Protein 8A27 (pdb70)

B-factor: mean 18.38, std 12.67, range [6.33, 122.47]

CATH classification: 3.30.200.20 (+1 more: 1.10.510.10)

GO terms:
  GO:0031901 early endosome membrane (C, IDA)
  GO:0034165 positive regulation of toll-like receptor 9 signaling pathway (P, IDA)
  GO:0097708 intracellular vesicle (C, IDA)
  GO:0032587 ruffle membrane (C, IDA)
  GO:0005886 plasma membrane (C, IDA)
  GO:0043410 positive regulation of MAPK cascade (P, IDA)
  GO:0007173 epidermal growth factor receptor signaling pathway (P, IDA)
  GO:0048471 perinuclear region of cytoplasm (C, IMP)
  GO:0005515 protein binding (F, IPI)
  GO:0005768 endosome (C, IDA)
  GO:1903078 positive regulation of protein localization to plasma membrane (P, IDA)
  GO:0090037 positive regulation of protein kinase C signaling (P, IDA)
  GO:0005006 epidermal growth factor receptor activity (F, IMP)
  GO:0019900 kinase binding (F, IPI)
  GO:0004713 protein tyrosine kinase activity (F, IDA)
  GO:0005006 epidermal growth factor receptor activity (F, IDA)
  GO:0004888 transmembrane signaling receptor activity (F, IDA)
  GO:0038134 ERBB2-EGFR signaling pathway (P, IDA)
  GO:0030296 protein tyrosine kinase activator activity (F, IDA)
  GO:0043235 signaling receptor complex (C, IDA)

Sequence (269 aa):
QALLRILLKETEFKKKIKVLGSGAFGTVYKGLLWIPEGEKVKIPVAIKKELREATSPKANKEILDEAYVMASVDNPHVCCRLLGICLTSTVQLITQLMPFGCLLDYVREHKKDNIGSQQYLLNNWCVQIAKGMNYLEDRRRLVHRRDLAARRNVLVKTPQHVKIITDFGLAVPIKWMALESILHRIYTHQSDVWSYGVTVWELMTFGSKPYDGIPASEISSSILEKGERLPQPPICTIDVYMIMVKCWMIIDADSSRPKKFRREELIIEEFSKMMARRDDPQRRYLVIQGDE

InterPro domains:
  IPR000494 Receptor L-domain [PF01030] (57-167)
  IPR000494 Receptor L-domain [PF01030] (361-480)
  IPR000719 Protein kinase domain [PS50011] (712-979)
  IPR001245 Serine-threonine/tyrosine-protein kinase, catalytic domain [PF07714] (714-966)
  IPR001245 Serine-threonine/tyrosine-protein kinase, catalytic domain [PR00109] (790-803)
  IPR001245 Serine-threonine/tyrosine-protein kinase, catalytic domain [PR00109] (827-845)
  IPR001245 Serine-threonine/tyrosine-protein kinase, catalytic domain [PR00109] (876-886)
  IPR001245 Serine-threonine/tyrosine-protein kinase, catalytic domain [PR00109] (895-917)
  IPR001245 Serine-threonine/tyrosine-protein kinase, catalytic domain [PR00109] (939-961)
  IPR006211 Furin-like cysteine-rich domain [PF00757] (185-338)
  IPR006212 Furin-like repeat [SM00261] (228-270)
  IPR006212 Furin-like repeat [SM00261] (496-547)
  IPR006212 Furin-like repeat [SM00261] (552-601)
  IPR006212 Furin-like repeat [cd00064] (231-274)
  IPR006212 Furin-like repeat [cd00064] (506-559)
  IPR006212 Furin-like repeat [cd00064] (558-598)
  IPR008266 Tyrosine-protein kinase, active site [PS00109] (833-845)
  IPR009030 Growth factor receptor cysteine-rich domain superfamily [SSF57184] (186-339)
  IPR009030 Growth factor receptor cysteine-rich domain superfamily [SSF57184] (505-636)
  IPR011009 Protein kinase-like domain superfamily [SSF56112] (708-1003)

Foldseek 3Di:
DDLAAADDPVFKDFDAWDDADPFWTKGWIWGAPVVGDDIFTKIKTFTPAFDDPVVVVVVVVLLVVQSVDDDQAAWGWHYWYNDRRIMTITHDLPQAFQLVVLLVCVQPDDLLLLLLVLLSNLRQLVVCVVVQQFQLDDASNQWGHNDSNGIHGHNSSPPPPLLLFALCCVPPVDTGSLRVLLSSLVRSVCNLQSNDDFPPPPDSVCVSVCVVVVDDGDDRPFFDVLSVVLSSLSRDNPSVRRDHSVRSSVSSVVCSVVRCVGTPDPPRD

Radius of gyration: 19.18 Å; Cα contacts (8 Å, |Δi|>4): 516; chains: 1; bounding box: 57×35×59 Å

Structure (mmCIF, N/CA/C/O backbone):
data_8A27
#
_entry.id   8A27
#
_cell.length_a   119.280
_cell.length_b   34.915
_cell.length_c   84.334
_cell.angle_alpha   90.000
_cell.angle_beta   128.920
_cell.angle_gamma   90.000
#
_symmetry.space_group_name_H-M   'C 1 2 1'
#
loop_
_entity.id
_entity.type
_entity.pdbx_description
1 polymer 'Epidermal growth factor receptor'
2 non-polymer 1,2-ETHANEDIOL
3 non-polymer (2R)-2-(6,7-dihydro-5H-pyrrolo[1,2-c]imidazol-1-yl)-2-[5-[2-[4-[[4-(hydroxymethyl)piperidin-1-yl]methyl]phenyl]ethynyl]-3-oxidanylidene-7-(trifluoromethyl)-1H-isoindol-2-yl]-N-(1,3-thiazol-2-yl)ethanamide
4 non-polymer 'NITRATE ION'
5 water water
#
loop_
_atom_site.group_PDB
_atom_site.id
_atom_site.type_symbol
_atom_site.label_atom_id
_atom_site.label_alt_id
_atom_site.label_comp_id
_atom_site.label_asym_id
_atom_site.label_entity_id
_atom_site.label_seq_id
_atom_site.pdbx_PDB_ins_code
_atom_site.Cartn_x
_atom_site.Cartn_y
_atom_site.Cartn_z
_atom_site.occupancy
_atom_site.B_iso_or_equiv
_atom_site.auth_seq_id
_atom_site.auth_comp_id
_atom_site.auth_asym_id
_atom_site.auth_atom_id
_atom_site.pdbx_PDB_model_num
ATOM 1 N N . GLN A 1 5 ? 21.064 -2.769 10.034 1.00 53.04 701 GLN A N 1
ATOM 2 C CA . GLN A 1 5 ? 21.314 -1.290 9.734 1.00 56.05 701 GLN A CA 1
ATOM 3 C C . GLN A 1 5 ? 21.390 -1.028 8.219 1.00 44.51 701 GLN A C 1
ATOM 4 O O . GLN A 1 5 ? 20.863 -0.004 7.694 1.00 40.17 701 GLN A O 1
ATOM 10 N N . ALA A 1 6 ? 22.145 -1.878 7.543 1.00 32.98 702 ALA A N 1
ATOM 11 C CA . ALA A 1 6 ? 22.716 -1.587 6.211 1.00 24.54 702 ALA A CA 1
ATOM 12 C C . ALA A 1 6 ? 21.639 -1.715 5.121 1.00 23.26 702 ALA A C 1
ATOM 13 O O . ALA A 1 6 ? 20.746 -2.568 5.246 1.00 25.13 702 ALA A O 1
ATOM 15 N N . LEU A 1 7 ? 21.725 -0.894 4.071 1.00 22.77 703 LEU A N 1
ATOM 16 C CA . LEU A 1 7 ? 20.796 -0.962 2.918 1.00 21.98 703 LEU A CA 1
ATOM 17 C C . LEU A 1 7 ? 20.942 -2.329 2.200 1.00 19.48 703 LEU A C 1
ATOM 18 O O . LEU A 1 7 ? 19.925 -2.912 1.780 1.00 21.64 703 LEU A O 1
ATOM 23 N N . LEU A 1 8 ? 22.154 -2.754 1.956 1.00 14.01 704 LEU A N 1
ATOM 24 C CA . LEU A 1 8 ? 22.442 -4.079 1.393 1.00 13.33 704 LEU A CA 1
ATOM 25 C C . LEU A 1 8 ? 22.993 -4.952 2.523 1.00 11.27 704 LEU A C 1
ATOM 26 O O . LEU A 1 8 ? 24.035 -4.623 3.079 1.00 15.39 704 LEU A O 1
ATOM 31 N N . ARG A 1 9 ? 22.300 -6.033 2.828 1.00 11.59 705 ARG A N 1
ATOM 32 C CA . ARG A 1 9 ? 22.789 -6.912 3.892 1.00 12.42 705 ARG A CA 1
ATOM 33 C C . ARG A 1 9 ? 23.798 -7.879 3.268 1.00 11.00 705 ARG A C 1
ATOM 34 O O . ARG A 1 9 ? 23.551 -8.448 2.198 1.00 11.18 705 ARG A O 1
ATOM 42 N N . ILE A 1 10 ? 24.905 -8.098 3.938 1.00 10.39 706 ILE A N 1
ATOM 43 C CA . ILE A 1 10 ? 25.915 -9.120 3.548 1.00 11.58 706 ILE A CA 1
ATOM 44 C C . ILE A 1 10 ? 25.574 -10.335 4.390 1.00 12.20 706 ILE A C 1
ATOM 45 O O . ILE A 1 10 ? 25.758 -10.305 5.612 1.00 14.88 706 ILE A O 1
ATOM 50 N N . LEU A 1 11 ? 25.063 -11.367 3.779 1.00 11.35 707 LEU A N 1
ATOM 51 C CA A LEU A 1 11 ? 24.404 -12.515 4.450 0.50 11.49 707 LEU A CA 1
ATOM 52 C CA B LEU A 1 11 ? 24.450 -12.512 4.486 0.50 10.98 707 LEU A CA 1
ATOM 53 C C . LEU A 1 11 ? 25.445 -13.616 4.761 1.00 11.15 707 LEU A C 1
ATOM 54 O O . LEU A 1 11 ? 26.356 -13.852 3.963 1.00 13.99 707 LEU A O 1
ATOM 63 N N . LYS A 1 12 ? 25.167 -14.339 5.821 1.00 11.05 708 LYS A N 1
ATOM 64 C CA . LYS A 1 12 ? 25.790 -15.624 6.151 1.00 11.66 708 LYS A CA 1
ATOM 65 C C . LYS A 1 12 ? 24.846 -16.733 5.685 1.00 10.16 708 LYS A C 1
ATOM 66 O O . LYS A 1 12 ? 23.609 -16.609 5.706 1.00 10.84 708 LYS A O 1
ATOM 72 N N . GLU A 1 13 ? 25.452 -17.862 5.305 1.00 10.47 709 GLU A N 1
ATOM 73 C CA . GLU A 1 13 ? 24.670 -19.045 4.899 1.00 10.76 709 GLU A CA 1
ATOM 74 C C . GLU A 1 13 ? 23.671 -19.458 5.981 1.00 10.24 709 GLU A C 1
ATOM 75 O O . GLU A 1 13 ? 22.586 -19.956 5.632 1.00 12.29 709 GLU A O 1
ATOM 81 N N . THR A 1 14 ? 24.021 -19.336 7.253 1.00 10.53 710 THR A N 1
ATOM 82 C CA . THR A 1 14 ? 23.108 -19.803 8.331 1.00 11.61 710 THR A CA 1
ATOM 83 C C . THR A 1 14 ? 21.822 -19.004 8.389 1.00 10.73 710 THR A C 1
ATOM 84 O O . THR A 1 14 ? 20.876 -19.475 8.991 1.00 13.04 710 THR A O 1
ATOM 88 N N . GLU A 1 15 ? 21.761 -17.833 7.754 1.00 9.74 711 GLU A N 1
ATOM 89 C CA . GLU A 1 15 ? 20.577 -16.971 7.889 1.00 10.66 711 GLU A CA 1
ATOM 90 C C . GLU A 1 15 ? 19.453 -17.333 6.942 1.00 9.98 711 GLU A C 1
ATOM 91 O O . GLU A 1 15 ? 18.336 -16.823 7.107 1.00 10.99 711 GLU A O 1
ATOM 97 N N . PHE A 1 16 ? 19.678 -18.174 5.935 1.00 10.19 712 PHE A N 1
ATOM 98 C CA . PHE A 1 16 ? 18.615 -18.422 4.956 1.00 10.35 712 PHE A CA 1
ATOM 99 C C . PHE A 1 16 ? 18.659 -19.864 4.496 1.00 11.81 712 PHE A C 1
ATOM 100 O O . PHE A 1 16 ? 19.646 -20.562 4.701 1.00 14.08 712 PHE A O 1
ATOM 108 N N . LYS A 1 17 ? 17.599 -20.267 3.840 1.00 10.95 713 LYS A N 1
ATOM 109 C CA A LYS A 1 17 ? 17.563 -21.614 3.254 0.50 12.11 713 LYS A CA 1
ATOM 110 C CA B LYS A 1 17 ? 17.440 -21.646 3.343 0.50 12.50 713 LYS A CA 1
ATOM 111 C C . LYS A 1 17 ? 16.665 -21.592 2.032 1.00 11.71 713 LYS A C 1
ATOM 112 O O . LYS A 1 17 ? 15.653 -20.891 1.948 1.00 12.41 713 LYS A O 1
ATOM 123 N N . LYS A 1 18 ? 17.039 -22.450 1.108 1.00 12.78 714 LYS A N 1
ATOM 124 C CA . LYS A 1 18 ? 16.242 -22.749 -0.074 1.00 12.87 714 LYS A CA 1
ATOM 125 C C . LYS A 1 18 ? 15.153 -23.751 0.251 1.00 13.91 714 LYS A C 1
ATOM 126 O O . LYS A 1 18 ? 15.454 -24.746 0.930 1.00 18.59 714 LYS A O 1
ATOM 132 N N . ILE A 1 19 ? 13.943 -23.453 -0.184 1.00 12.78 715 ILE A N 1
ATOM 133 C CA . ILE A 1 19 ? 12.763 -24.321 0.019 1.00 13.09 715 ILE A CA 1
ATOM 134 C C . ILE A 1 19 ? 12.414 -25.083 -1.260 1.00 15.49 715 ILE A C 1
ATOM 135 O O . ILE A 1 19 ? 12.151 -26.295 -1.201 1.00 20.92 715 ILE A O 1
ATOM 140 N N . LYS A 1 20 ? 12.340 -24.380 -2.370 1.00 13.46 716 LYS A N 1
ATOM 141 C CA . LYS A 1 20 ? 11.775 -24.904 -3.641 1.00 16.47 716 LYS A CA 1
ATOM 142 C C . LYS A 1 20 ? 12.446 -24.194 -4.812 1.00 15.02 716 LYS A C 1
ATOM 143 O O . LYS A 1 20 ? 12.429 -22.987 -4.816 1.00 18.28 716 LYS A O 1
ATOM 149 N N . VAL A 1 21 ? 12.907 -24.934 -5.795 1.00 12.51 717 VAL A N 1
ATOM 150 C CA . VAL A 1 21 ? 13.398 -24.298 -7.040 1.00 10.66 717 VAL A CA 1
ATOM 151 C C . VAL A 1 21 ? 12.218 -23.703 -7.782 1.00 11.01 717 VAL A C 1
ATOM 152 O O . VAL A 1 21 ? 11.160 -24.304 -7.820 1.00 12.49 717 VAL A O 1
ATOM 156 N N . LEU A 1 22 ? 12.449 -22.541 -8.391 1.00 11.23 718 LEU A N 1
ATOM 157 C CA . LEU A 1 22 ? 11.427 -21.837 -9.192 1.00 12.95 718 LEU A CA 1
ATOM 158 C C . LEU A 1 22 ? 11.769 -21.814 -10.677 1.00 12.02 718 LEU A C 1
ATOM 159 O O . LEU A 1 22 ? 10.859 -21.763 -11.472 1.00 16.22 718 LEU A O 1
ATOM 164 N N . GLY A 1 23 ? 13.037 -21.767 -11.028 1.00 11.87 719 GLY A N 1
ATOM 165 C CA . GLY A 1 23 ? 13.433 -21.686 -12.432 1.00 13.29 719 GLY A CA 1
ATOM 166 C C . GLY A 1 23 ? 14.909 -21.497 -12.597 1.00 13.88 719 GLY A C 1
ATOM 167 O O . GLY A 1 23 ? 15.593 -21.119 -11.665 1.00 14.13 719 GLY A O 1
ATOM 168 N N . SER A 1 24 ? 15.423 -21.693 -13.823 1.00 14.90 720 SER A N 1
ATOM 169 C CA . SER A 1 24 ? 16.836 -21.530 -14.165 1.00 17.34 720 SER A CA 1
ATOM 170 C C . SER A 1 24 ? 16.867 -20.756 -15.461 1.00 19.54 720 SER A C 1
ATOM 171 O O . SER A 1 24 ? 16.079 -20.996 -16.335 1.00 23.75 720 SER A O 1
ATOM 174 N N . GLY A 1 25 ? 17.822 -19.888 -15.572 1.00 19.58 721 GLY A N 1
ATOM 175 C CA . GLY A 1 25 ? 18.120 -19.207 -16.829 1.00 22.13 721 GLY A CA 1
ATOM 176 C C . GLY A 1 25 ? 19.573 -19.415 -17.167 1.00 24.28 721 GLY A C 1
ATOM 177 O O . GLY A 1 25 ? 20.280 -20.224 -16.502 1.00 24.01 721 GLY A O 1
ATOM 178 N N . ALA A 1 26 ? 20.044 -18.608 -18.098 1.00 29.15 722 ALA A N 1
ATOM 179 C CA . ALA A 1 26 ? 21.423 -18.687 -18.632 1.00 32.89 722 ALA A CA 1
ATOM 180 C C . ALA A 1 26 ? 22.438 -18.406 -17.531 1.00 31.05 722 ALA A C 1
ATOM 181 O O . ALA A 1 26 ? 23.524 -19.026 -17.597 1.00 36.25 722 ALA A O 1
ATOM 183 N N . PHE A 1 27 ? 22.098 -17.563 -16.541 1.00 27.45 723 PHE A N 1
ATOM 184 C CA . PHE A 1 27 ? 23.105 -17.045 -15.593 1.00 26.86 723 PHE A CA 1
ATOM 185 C C . PHE A 1 27 ? 22.921 -17.552 -14.162 1.00 21.41 723 PHE A C 1
ATOM 186 O O . PHE A 1 27 ? 23.788 -17.288 -13.329 1.00 19.48 723 PHE A O 1
ATOM 194 N N . GLY A 1 28 ? 21.797 -18.156 -13.862 1.00 17.11 724 GLY A N 1
ATOM 195 C CA . GLY A 1 28 ? 21.545 -18.594 -12.487 1.00 16.29 724 GLY A CA 1
ATOM 196 C C . GLY A 1 28 ? 20.293 -19.370 -12.299 1.00 14.46 724 GLY A C 1
ATOM 197 O O . GLY A 1 28 ? 19.554 -19.626 -13.264 1.00 16.79 724 GLY A O 1
ATOM 198 N N . THR A 1 29 ? 20.051 -19.794 -11.071 1.00 11.32 725 THR A N 1
ATOM 199 C CA . THR A 1 29 ? 18.862 -20.544 -10.666 1.00 11.04 725 THR A CA 1
ATOM 200 C C . THR A 1 29 ? 18.172 -19.833 -9.487 1.00 10.15 725 THR A C 1
ATOM 201 O O . THR A 1 29 ? 18.902 -19.381 -8.606 1.00 11.04 725 THR A O 1
ATOM 205 N N . VAL A 1 30 ? 16.876 -19.691 -9.562 1.00 10.04 726 VAL A N 1
ATOM 206 C CA . VAL A 1 30 ? 16.097 -19.008 -8.538 1.00 9.55 726 VAL A CA 1
ATOM 207 C C . VAL A 1 30 ? 15.330 -20.021 -7.728 1.00 9.68 726 VAL A C 1
ATOM 208 O O . VAL A 1 30 ? 14.710 -20.939 -8.297 1.00 10.39 726 VAL A O 1
ATOM 212 N N . TYR A 1 31 ? 15.330 -19.803 -6.419 1.00 9.82 727 TYR A N 1
ATOM 213 C CA . TYR A 1 31 ? 14.671 -20.646 -5.392 1.00 9.85 727 TYR A CA 1
ATOM 214 C C . TYR A 1 31 ? 13.758 -19.769 -4.550 1.00 9.42 727 TYR A C 1
ATOM 215 O O . TYR A 1 31 ? 14.138 -18.660 -4.199 1.00 10.63 727 TYR A O 1
ATOM 224 N N . LYS A 1 32 ? 12.635 -20.318 -4.167 1.00 9.45 728 LYS A N 1
ATOM 225 C CA . LYS A 1 32 ? 11.844 -19.817 -3.024 1.00 10.12 728 LYS A CA 1
ATOM 226 C C . LYS A 1 32 ? 12.582 -20.227 -1.761 1.00 9.81 728 LYS A C 1
ATOM 227 O O . LYS A 1 32 ? 13.066 -21.360 -1.693 1.00 11.95 728 LYS A O 1
ATOM 233 N N . GLY A 1 33 ? 12.683 -19.326 -0.798 1.00 9.52 729 GLY A N 1
ATOM 234 C CA . GLY A 1 33 ? 13.343 -19.656 0.459 1.00 10.76 729 GLY A CA 1
ATOM 235 C C . GLY A 1 33 ? 12.827 -18.833 1.617 1.00 8.74 729 GLY A C 1
ATOM 236 O O . GLY A 1 33 ? 11.846 -18.101 1.486 1.00 8.93 729 GLY A O 1
ATOM 237 N N . LEU A 1 34 ? 13.537 -18.950 2.701 1.00 9.61 730 LEU A N 1
ATOM 238 C CA A LEU A 1 34 ? 13.230 -18.241 3.968 0.50 9.69 730 LEU A CA 1
ATOM 239 C CA B LEU A 1 34 ? 13.231 -18.251 3.972 0.50 10.21 730 LEU A CA 1
ATOM 240 C C . LEU A 1 34 ? 14.501 -17.605 4.494 1.00 9.37 730 LEU A C 1
ATOM 241 O O . LEU A 1 34 ? 15.571 -18.234 4.451 1.00 10.67 730 LEU A O 1
ATOM 250 N N . TRP A 1 35 ? 14.377 -16.379 4.993 1.00 9.18 731 TRP A N 1
ATOM 251 C CA . TRP A 1 35 ? 15.512 -15.657 5.577 1.00 8.89 731 TRP A CA 1
ATOM 252 C C . TRP A 1 35 ? 15.101 -15.180 6.962 1.00 8.57 731 TRP A C 1
ATOM 253 O O . TRP A 1 35 ? 14.058 -14.552 7.100 1.00 10.24 731 TRP A O 1
ATOM 264 N N . ILE A 1 36 ? 15.939 -15.480 7.930 1.00 9.14 732 ILE A N 1
ATOM 265 C CA . ILE A 1 36 ? 15.815 -14.827 9.256 1.00 11.18 732 ILE A CA 1
ATOM 266 C C . ILE A 1 36 ? 17.012 -13.923 9.365 1.00 11.79 732 ILE A C 1
ATOM 267 O O . ILE A 1 36 ? 18.139 -14.393 9.504 1.00 14.09 732 ILE A O 1
ATOM 272 N N . PRO A 1 37 ? 16.856 -12.593 9.234 1.00 13.56 733 PRO A N 1
ATOM 273 C CA . PRO A 1 37 ? 18.015 -11.699 9.268 1.00 15.14 733 PRO A CA 1
ATOM 274 C C . PRO A 1 37 ? 18.807 -11.856 10.559 1.00 16.66 733 PRO A C 1
ATOM 275 O O . PRO A 1 37 ? 18.224 -12.017 11.640 1.00 17.91 733 PRO A O 1
ATOM 279 N N . GLU A 1 38 ? 20.118 -11.803 10.425 1.00 15.88 734 GLU A N 1
ATOM 280 C CA . GLU A 1 38 ? 20.984 -11.940 11.600 1.00 18.80 734 GLU A CA 1
ATOM 281 C C . GLU A 1 38 ? 20.569 -10.877 12.619 1.00 19.12 734 GLU A C 1
ATOM 282 O O . GLU A 1 38 ? 20.354 -9.716 12.235 1.00 21.43 734 GLU A O 1
ATOM 288 N N . GLY A 1 39 ? 20.413 -11.261 13.875 1.00 22.65 735 GLY A N 1
ATOM 289 C CA . GLY A 1 39 ? 20.016 -10.281 14.913 1.00 24.47 735 GLY A CA 1
ATOM 290 C C . GLY A 1 39 ? 18.525 -10.088 15.035 1.00 19.68 735 GLY A C 1
ATOM 291 O O . GLY A 1 39 ? 18.094 -9.278 15.847 1.00 22.34 735 GLY A O 1
ATOM 292 N N . GLU A 1 40 ? 17.735 -10.792 14.226 1.00 18.94 736 GLU A N 1
ATOM 293 C CA . GLU A 1 40 ? 16.279 -10.664 14.205 1.00 16.31 736 GLU A CA 1
ATOM 294 C C . GLU A 1 40 ? 15.668 -12.054 14.421 1.00 14.77 736 GLU A C 1
ATOM 295 O O . GLU A 1 40 ? 16.350 -13.057 14.277 1.00 16.74 736 GLU A O 1
ATOM 301 N N . LYS A 1 41 ? 14.387 -12.063 14.616 1.00 13.66 737 LYS A N 1
ATOM 302 C CA . LYS A 1 41 ? 13.595 -13.288 14.849 1.00 14.96 737 LYS A CA 1
ATOM 303 C C . LYS A 1 41 ? 12.645 -13.594 13.722 1.00 11.44 737 LYS A C 1
ATOM 304 O O . LYS A 1 41 ? 12.128 -14.696 13.693 1.00 12.83 737 LYS A O 1
ATOM 310 N N . VAL A 1 42 ? 12.343 -12.614 12.886 1.00 11.32 738 VAL A N 1
ATOM 311 C CA . VAL A 1 42 ? 11.242 -12.758 11.916 1.00 11.28 738 VAL A CA 1
ATOM 312 C C . VAL A 1 42 ? 11.685 -13.607 10.728 1.00 11.02 738 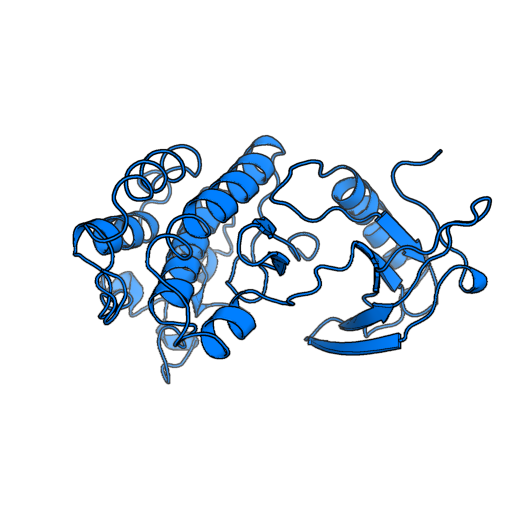VAL A C 1
ATOM 313 O O . VAL A 1 42 ? 12.857 -13.565 10.301 1.00 13.24 738 VAL A O 1
ATOM 317 N N . LYS A 1 43 ? 10.732 -14.366 10.197 1.00 10.23 739 LYS A N 1
ATOM 318 C CA . LYS A 1 43 ? 10.975 -15.209 9.027 1.00 11.69 739 LYS A CA 1
ATOM 319 C C . LYS A 1 43 ? 10.445 -14.451 7.795 1.00 11.25 739 LYS A C 1
ATOM 320 O O . LYS A 1 43 ? 9.239 -14.164 7.734 1.00 15.95 739 LYS A O 1
ATOM 326 N N . ILE A 1 44 ? 11.302 -14.151 6.855 1.00 10.12 740 ILE A N 1
ATOM 327 C CA . ILE A 1 44 ? 10.952 -13.395 5.649 1.00 9.63 740 ILE A CA 1
ATOM 328 C C . ILE A 1 44 ? 10.967 -14.350 4.468 1.00 8.72 740 ILE A C 1
ATOM 329 O O . ILE A 1 44 ? 12.035 -14.877 4.133 1.00 9.54 740 ILE A O 1
ATOM 334 N N . PRO A 1 45 ? 9.853 -14.492 3.728 1.00 9.31 741 PRO A N 1
ATOM 335 C CA . PRO A 1 45 ? 9.881 -15.240 2.459 1.00 8.74 741 PRO A CA 1
ATOM 336 C C . PRO A 1 45 ? 10.741 -14.478 1.452 1.00 8.70 741 PRO A C 1
ATOM 337 O O . PRO A 1 45 ? 10.519 -13.290 1.193 1.00 9.56 741 PRO A O 1
ATOM 341 N N . VAL A 1 46 ? 11.679 -15.194 0.843 1.00 8.27 742 VAL A N 1
ATOM 342 C CA . VAL A 1 46 ? 12.638 -14.609 -0.105 1.00 7.58 742 VAL A CA 1
ATOM 343 C C . VAL A 1 46 ? 12.692 -15.431 -1.371 1.00 7.67 742 VAL A C 1
ATOM 344 O O . VAL A 1 46 ? 12.341 -16.609 -1.411 1.00 8.88 742 VAL A O 1
ATOM 348 N N . ALA A 1 47 ? 13.165 -14.786 -2.425 1.00 7.78 743 ALA A N 1
ATOM 349 C CA . ALA A 1 47 ? 13.717 -15.456 -3.608 1.00 8.18 743 ALA A CA 1
ATOM 350 C C . ALA A 1 47 ? 15.226 -15.353 -3.536 1.00 7.91 743 ALA A C 1
ATOM 351 O O . ALA A 1 47 ? 15.790 -14.326 -3.164 1.00 8.48 743 ALA A O 1
ATOM 353 N N . ILE A 1 48 ? 15.879 -16.478 -3.832 1.00 7.97 744 ILE A N 1
ATOM 354 C CA . ILE A 1 48 ? 17.323 -16.607 -3.787 1.00 8.19 744 ILE A CA 1
ATOM 355 C C . ILE A 1 48 ? 17.797 -16.982 -5.182 1.00 8.50 744 ILE A C 1
ATOM 356 O O . ILE A 1 48 ? 17.387 -18.024 -5.676 1.00 10.71 744 ILE A O 1
ATOM 361 N N . LYS A 1 49 ? 18.607 -16.148 -5.799 1.00 8.71 745 LYS A N 1
ATOM 362 C CA A LYS A 1 49 ? 19.225 -16.495 -7.089 0.50 8.75 745 LYS A CA 1
ATOM 363 C CA B LYS A 1 49 ? 19.226 -16.499 -7.085 0.50 8.72 745 LYS A CA 1
ATOM 364 C C . LYS A 1 49 ? 20.681 -16.867 -6.847 1.00 9.10 745 LYS A C 1
ATOM 365 O O . LYS A 1 49 ? 21.450 -16.087 -6.312 1.00 10.24 745 LYS A O 1
ATOM 376 N N . GLU A 1 50 ? 21.032 -18.098 -7.237 1.00 9.00 746 GLU A N 1
ATOM 377 C CA . GLU A 1 50 ? 22.394 -18.578 -7.140 1.00 9.74 746 GLU A CA 1
ATOM 378 C C . GLU A 1 50 ? 22.990 -18.526 -8.541 1.00 10.56 746 GLU A C 1
ATOM 379 O O . GLU A 1 50 ? 22.420 -19.124 -9.475 1.00 11.19 746 GLU A O 1
ATOM 385 N N . LEU A 1 51 ? 24.095 -17.822 -8.689 1.00 10.18 747 LEU A N 1
ATOM 386 C CA . LEU A 1 51 ? 24.734 -17.716 -10.011 1.00 11.47 747 LEU A CA 1
ATOM 387 C C . LEU A 1 51 ? 25.259 -19.090 -10.444 1.00 13.97 747 LEU A C 1
ATOM 388 O O . LEU A 1 51 ? 25.688 -19.889 -9.592 1.00 16.15 747 LEU A O 1
ATOM 393 N N . ARG A 1 52 ? 25.293 -19.286 -11.736 1.00 15.67 748 ARG A N 1
ATOM 394 C CA . ARG A 1 52 ? 25.682 -20.592 -12.357 1.00 16.82 748 ARG A CA 1
ATOM 395 C C . ARG A 1 52 ? 27.188 -20.778 -12.237 1.00 18.32 748 ARG A C 1
ATOM 396 O O . ARG A 1 52 ? 27.645 -21.865 -11.910 1.00 26.04 748 ARG A O 1
ATOM 404 N N . GLU A 1 53 ? 27.945 -19.699 -12.374 1.00 19.46 749 GLU A N 1
ATOM 405 C CA . GLU A 1 53 ? 29.404 -19.796 -12.454 1.00 21.14 749 GLU A CA 1
ATOM 406 C C . GLU A 1 53 ? 29.998 -19.285 -11.146 1.00 19.20 749 GLU A C 1
ATOM 407 O O . GLU A 1 53 ? 29.563 -18.309 -10.634 1.00 19.32 749 GLU A O 1
ATOM 413 N N . ALA A 1 54 ? 31.011 -19.961 -10.655 1.00 17.89 750 ALA A N 1
ATOM 414 C CA . ALA A 1 54 ? 31.791 -19.493 -9.508 1.00 17.60 750 ALA A CA 1
ATOM 415 C C . ALA A 1 54 ? 32.570 -18.261 -9.932 1.00 17.27 750 ALA A C 1
ATOM 416 O O . ALA A 1 54 ? 33.032 -18.172 -11.090 1.00 21.52 750 ALA A O 1
ATOM 418 N N . THR A 1 55 ? 32.759 -17.339 -8.990 1.00 15.86 751 THR A N 1
ATOM 419 C CA . THR A 1 55 ? 33.426 -16.070 -9.255 1.00 16.05 751 THR A CA 1
ATOM 420 C C . THR A 1 55 ? 34.606 -15.873 -8.323 1.00 14.47 751 THR A C 1
ATOM 421 O O . THR A 1 55 ? 34.577 -16.180 -7.092 1.00 16.56 751 THR A O 1
ATOM 425 N N . SER A 1 56 ? 35.575 -15.190 -8.839 1.00 17.05 752 SER A N 1
ATOM 426 C CA . SER A 1 56 ? 36.798 -14.780 -8.096 1.00 16.26 752 SER A CA 1
ATOM 427 C C . SER A 1 56 ? 36.540 -13.567 -7.201 1.00 15.46 752 SER A C 1
ATOM 428 O O . SER A 1 56 ? 35.547 -12.860 -7.379 1.00 15.98 752 SER A O 1
ATOM 431 N N . PRO A 1 57 ? 37.477 -13.259 -6.268 1.00 17.50 753 PRO A N 1
ATOM 432 C CA . PRO A 1 57 ? 37.369 -12.029 -5.478 1.00 16.95 753 PRO A CA 1
ATOM 433 C C . PRO A 1 57 ? 37.266 -10.775 -6.368 1.00 15.85 753 PRO A C 1
ATOM 434 O O . PRO A 1 57 ? 36.481 -9.892 -6.122 1.00 16.33 753 PRO A O 1
ATOM 438 N N . LYS A 1 58 ? 37.996 -10.746 -7.461 1.00 16.79 754 LYS A N 1
ATOM 439 C CA . LYS A 1 58 ? 37.980 -9.618 -8.423 1.00 18.14 754 LYS A CA 1
ATOM 440 C C . LYS A 1 58 ? 36.593 -9.482 -9.051 1.00 17.33 754 LYS A C 1
ATOM 441 O O . LYS A 1 58 ? 36.014 -8.388 -9.121 1.00 17.35 754 LYS A O 1
ATOM 447 N N . ALA A 1 59 ? 36.040 -10.577 -9.564 1.00 15.42 755 ALA A N 1
ATOM 448 C CA . ALA A 1 59 ? 34.702 -10.557 -10.178 1.00 17.29 755 ALA A CA 1
ATOM 449 C C . ALA A 1 59 ? 33.660 -10.146 -9.154 1.00 13.27 755 ALA A C 1
ATOM 450 O O . ALA A 1 59 ? 32.703 -9.399 -9.489 1.00 15.04 755 ALA A O 1
ATOM 452 N N . ASN A 1 60 ? 33.844 -10.567 -7.911 1.00 13.08 756 ASN A N 1
ATOM 453 C CA . ASN A 1 60 ? 32.889 -10.235 -6.852 1.00 12.35 756 ASN A CA 1
ATOM 454 C C . ASN A 1 60 ? 32.888 -8.727 -6.602 1.00 10.97 756 ASN A C 1
ATOM 455 O O . ASN A 1 60 ? 31.856 -8.232 -6.150 1.00 11.13 756 ASN A O 1
ATOM 460 N N . LYS A 1 61 ? 33.981 -8.017 -6.821 1.00 11.69 757 LYS A N 1
ATOM 461 C CA . LYS A 1 61 ? 33.942 -6.558 -6.642 1.00 11.13 757 LYS A CA 1
ATOM 462 C C . LYS A 1 61 ? 33.015 -5.912 -7.669 1.00 11.48 757 LYS A C 1
ATOM 463 O O . LYS A 1 61 ? 32.285 -4.961 -7.328 1.00 12.04 757 LYS A O 1
ATOM 469 N N . GLU A 1 62 ? 33.049 -6.410 -8.901 1.00 12.22 758 GLU A N 1
ATOM 470 C CA . GLU A 1 62 ? 32.123 -5.871 -9.931 1.00 12.92 758 GLU A CA 1
ATOM 471 C C . GLU A 1 62 ? 30.674 -6.174 -9.545 1.00 11.64 758 GLU A C 1
ATOM 472 O O . GLU A 1 62 ? 29.791 -5.337 -9.691 1.00 13.39 758 GLU A O 1
ATOM 478 N N . ILE A 1 63 ? 30.454 -7.401 -9.078 1.00 11.10 759 ILE A N 1
ATOM 479 C CA . ILE A 1 63 ? 29.111 -7.757 -8.567 1.00 10.59 759 ILE A CA 1
ATOM 480 C C . ILE A 1 63 ? 28.698 -6.829 -7.407 1.00 10.50 759 ILE A C 1
ATOM 481 O O . ILE A 1 63 ? 27.599 -6.327 -7.462 1.00 11.75 759 ILE A O 1
ATOM 486 N N . LEU A 1 64 ? 29.564 -6.647 -6.421 1.00 10.52 760 LEU A N 1
ATOM 487 C CA . LEU A 1 64 ? 29.222 -5.781 -5.279 1.00 10.89 760 LEU A CA 1
ATOM 488 C C . LEU A 1 64 ? 28.862 -4.405 -5.739 1.00 11.85 760 LEU A C 1
ATOM 489 O O . LEU A 1 64 ? 27.879 -3.856 -5.241 1.00 12.37 760 LEU A O 1
ATOM 494 N N . ASP A 1 65 ? 29.628 -3.799 -6.614 1.00 11.30 761 ASP A N 1
ATOM 495 C CA . ASP A 1 65 ? 29.270 -2.413 -7.010 1.00 12.14 761 ASP A CA 1
ATOM 496 C C . ASP A 1 65 ? 27.879 -2.361 -7.585 1.00 12.00 761 ASP A C 1
ATOM 497 O O . ASP A 1 65 ? 27.100 -1.424 -7.253 1.00 14.00 761 ASP A O 1
ATOM 502 N N . GLU A 1 66 ? 27.513 -3.317 -8.434 1.00 11.15 762 GLU A N 1
ATOM 503 C CA . GLU A 1 66 ? 26.176 -3.328 -8.992 1.00 12.13 762 GLU A CA 1
ATOM 504 C C . GLU A 1 66 ? 25.147 -3.653 -7.917 1.00 11.20 762 GLU A C 1
ATOM 505 O O . GLU A 1 66 ? 24.026 -3.104 -7.952 1.00 11.44 762 GLU A O 1
ATOM 511 N N . ALA A 1 67 ? 25.476 -4.573 -7.023 1.00 10.43 763 ALA A N 1
ATOM 512 C CA . ALA A 1 67 ? 24.524 -4.973 -5.976 1.00 9.86 763 ALA A CA 1
ATOM 513 C C . ALA A 1 67 ? 24.144 -3.761 -5.123 1.00 9.75 763 ALA A C 1
ATOM 514 O O . ALA A 1 67 ? 22.975 -3.650 -4.718 1.00 9.98 763 ALA A O 1
ATOM 516 N N . TYR A 1 68 ? 25.086 -2.876 -4.806 1.00 9.88 764 TYR A N 1
ATOM 517 C CA . TYR A 1 68 ? 24.745 -1.659 -4.040 1.00 10.76 764 TYR A CA 1
ATOM 518 C C . TYR A 1 68 ? 23.742 -0.797 -4.802 1.00 11.24 764 TYR A C 1
ATOM 519 O O . TYR A 1 68 ? 22.838 -0.196 -4.172 1.00 12.83 764 TYR A O 1
ATOM 528 N N . VAL A 1 69 ? 23.916 -0.697 -6.110 1.00 11.27 765 VAL A N 1
ATOM 529 C CA . VAL A 1 69 ? 22.914 0.046 -6.905 1.00 12.09 765 VAL A CA 1
ATOM 530 C C . VAL A 1 69 ? 21.559 -0.665 -6.804 1.00 11.81 765 VAL A C 1
ATOM 531 O O . VAL A 1 69 ? 20.526 0.000 -6.652 1.00 11.79 765 VAL A O 1
ATOM 535 N N . MET A 1 70 ? 21.533 -1.981 -6.983 1.00 10.70 766 MET A N 1
ATOM 536 C CA . MET A 1 70 ? 20.269 -2.720 -6.927 1.00 9.88 766 MET A CA 1
ATOM 537 C C . MET A 1 70 ? 19.583 -2.638 -5.553 1.00 10.23 766 MET A C 1
ATOM 538 O O . MET A 1 70 ? 18.359 -2.745 -5.492 1.00 12.24 766 MET A O 1
ATOM 543 N N . ALA A 1 71 ? 20.350 -2.466 -4.485 1.00 10.31 767 ALA A N 1
ATOM 544 C CA . ALA A 1 71 ? 19.780 -2.289 -3.144 1.00 10.46 767 ALA A CA 1
ATOM 545 C C . ALA A 1 71 ? 19.211 -0.889 -2.956 1.00 11.47 767 ALA A C 1
ATOM 546 O O . ALA A 1 71 ? 18.459 -0.676 -2.013 1.00 12.55 767 ALA A O 1
ATOM 548 N N . SER A 1 72 ? 19.573 0.040 -3.807 1.00 10.92 768 SER A N 1
ATOM 549 C CA . SER A 1 72 ? 19.147 1.447 -3.687 1.00 11.94 768 SER A CA 1
ATOM 550 C C . SER A 1 72 ? 17.830 1.703 -4.378 1.00 12.43 768 SER A C 1
ATOM 551 O O . SER A 1 72 ? 17.319 2.828 -4.293 1.00 14.51 768 SER A O 1
ATOM 554 N N . VAL A 1 73 ? 17.320 0.759 -5.145 1.00 12.41 769 VAL A N 1
ATOM 555 C CA . VAL A 1 73 ? 16.057 0.899 -5.894 1.00 15.19 769 VAL A CA 1
ATOM 556 C C . VAL A 1 73 ? 14.925 0.893 -4.870 1.00 18.31 769 VAL A C 1
ATOM 557 O O . VAL A 1 73 ? 14.744 -0.083 -4.202 1.00 30.15 769 VAL A O 1
ATOM 561 N N . ASP A 1 74 ? 14.101 1.894 -4.864 1.00 13.26 770 ASP A N 1
ATOM 562 C CA . ASP A 1 74 ? 12.986 2.078 -3.926 1.00 13.51 770 ASP A CA 1
ATOM 563 C C . ASP A 1 74 ? 11.778 2.633 -4.659 1.00 13.08 770 ASP A C 1
ATOM 564 O O . ASP A 1 74 ? 11.624 3.830 -4.769 1.00 15.43 770 ASP A O 1
ATOM 569 N N . ASN A 1 75 ? 10.978 1.715 -5.168 1.00 11.88 771 ASN A N 1
ATOM 570 C CA . ASN A 1 75 ? 9.746 2.065 -5.904 1.00 10.94 771 ASN A CA 1
ATOM 571 C C . ASN A 1 75 ? 8.790 0.899 -5.815 1.00 10.23 771 ASN A C 1
ATOM 572 O O . ASN A 1 75 ? 9.260 -0.235 -5.846 1.00 10.59 771 ASN A O 1
ATOM 577 N N . PRO A 1 76 ? 7.485 1.143 -5.683 1.00 10.32 772 PRO A N 1
ATOM 578 C CA . PRO A 1 76 ? 6.544 0.030 -5.528 1.00 10.66 772 PRO A CA 1
ATOM 579 C C . PRO A 1 76 ? 6.511 -0.929 -6.713 1.00 9.93 772 PRO A C 1
ATOM 580 O O . PRO A 1 76 ? 6.012 -2.046 -6.545 1.00 11.50 772 PRO A O 1
ATOM 584 N N . HIS A 1 77 ? 7.027 -0.520 -7.854 1.00 9.24 773 HIS A N 1
ATOM 585 C CA . HIS A 1 77 ? 6.928 -1.342 -9.071 1.00 9.37 773 HIS A CA 1
ATOM 586 C C . HIS A 1 77 ? 8.280 -1.820 -9.554 1.00 9.13 773 HIS A C 1
ATOM 587 O O . HIS A 1 77 ? 8.421 -2.242 -10.734 1.00 9.03 773 HIS A O 1
ATOM 594 N N . VAL A 1 78 ? 9.272 -1.800 -8.677 1.00 8.78 774 VAL A N 1
ATOM 595 C CA . VAL A 1 78 ? 10.623 -2.288 -9.004 1.00 9.44 774 VAL A CA 1
ATOM 596 C C . VAL A 1 78 ? 11.091 -3.159 -7.848 1.00 9.51 774 VAL A C 1
ATOM 597 O O . VAL A 1 78 ? 11.070 -2.724 -6.705 1.00 10.88 774 VAL A O 1
ATOM 601 N N . CYS A 1 79 ? 11.603 -4.325 -8.137 1.00 9.31 775 CYS A N 1
ATOM 602 C CA A CYS A 1 79 ? 12.178 -5.194 -7.084 0.50 8.85 775 CYS A CA 1
ATOM 603 C CA B CYS A 1 79 ? 12.192 -5.201 -7.115 0.50 9.26 775 CYS A CA 1
ATOM 604 C C . CYS A 1 79 ? 13.508 -4.606 -6.596 1.00 9.51 775 CYS A C 1
ATOM 605 O O . CYS A 1 79 ? 14.339 -4.194 -7.398 1.00 10.82 775 CYS A O 1
ATOM 610 N N . ARG A 1 80 ? 13.726 -4.662 -5.283 1.00 10.33 776 ARG A N 1
ATOM 611 C CA . ARG A 1 80 ? 14.949 -4.229 -4.622 1.00 11.02 776 ARG A CA 1
ATOM 612 C C . ARG A 1 80 ? 15.771 -5.428 -4.196 1.00 9.27 776 ARG A C 1
ATOM 613 O O . ARG A 1 80 ? 15.247 -6.416 -3.667 1.00 10.82 776 ARG A O 1
ATOM 621 N N . LEU A 1 81 ? 17.067 -5.332 -4.363 1.00 8.77 777 LEU A N 1
ATOM 622 C CA . LEU A 1 81 ? 17.985 -6.363 -3.825 1.00 8.31 777 LEU A CA 1
ATOM 623 C C . LEU A 1 81 ? 18.082 -6.127 -2.310 1.00 8.99 777 LEU A C 1
ATOM 624 O O . LEU A 1 81 ? 18.485 -5.043 -1.886 1.00 10.96 777 LEU A O 1
ATOM 629 N N . LEU A 1 82 ? 17.827 -7.161 -1.521 1.00 8.87 778 LEU A N 1
ATOM 630 C CA . LEU A 1 82 ? 17.903 -7.045 -0.049 1.00 9.58 778 LEU A CA 1
ATOM 631 C C . LEU A 1 82 ? 19.272 -7.487 0.482 1.00 8.86 778 LEU A C 1
ATOM 632 O O . LEU A 1 82 ? 19.731 -6.929 1.493 1.00 10.42 778 LEU A O 1
ATOM 637 N N . GLY A 1 83 ? 19.884 -8.474 -0.151 1.00 8.96 779 GLY A N 1
ATOM 638 C CA . GLY A 1 83 ? 21.100 -9.053 0.382 1.00 9.65 779 GLY A CA 1
ATOM 639 C C . GLY A 1 83 ? 21.896 -9.805 -0.639 1.00 8.43 779 GLY A C 1
ATOM 640 O O . GLY A 1 83 ? 21.364 -10.188 -1.673 1.00 8.84 779 GLY A O 1
ATOM 641 N N . ILE A 1 84 ? 23.109 -10.074 -0.252 1.00 8.34 780 ILE A N 1
ATOM 642 C CA . ILE A 1 84 ? 24.039 -10.861 -1.063 1.00 8.26 780 ILE A CA 1
ATOM 643 C C . ILE A 1 84 ? 24.834 -11.767 -0.153 1.00 8.40 780 ILE A C 1
ATOM 644 O O . ILE A 1 84 ? 25.207 -11.351 0.943 1.00 9.78 780 ILE A O 1
ATOM 649 N N . CYS A 1 85 ? 25.091 -12.991 -0.610 1.00 9.06 781 CYS A N 1
ATOM 650 C CA . CYS A 1 85 ? 25.941 -13.937 0.108 1.00 9.62 781 CYS A CA 1
ATOM 651 C C . CYS A 1 85 ? 27.091 -14.294 -0.839 1.00 9.48 781 CYS A C 1
ATOM 652 O O . CYS A 1 85 ? 26.837 -14.839 -1.911 1.00 9.45 781 CYS A O 1
ATOM 655 N N . LEU A 1 86 ? 28.294 -14.026 -0.437 1.00 9.64 782 LEU A N 1
ATOM 656 C CA . LEU A 1 86 ? 29.497 -14.133 -1.285 1.00 10.86 782 LEU A CA 1
ATOM 657 C C . LEU A 1 86 ? 30.088 -15.515 -1.163 1.00 11.76 782 LEU A C 1
ATOM 658 O O . LEU A 1 86 ? 31.309 -15.664 -1.006 1.00 13.07 782 LEU A O 1
ATOM 663 N N . THR A 1 87 ? 29.239 -16.510 -1.369 1.00 11.12 783 THR A N 1
ATOM 664 C CA . THR A 1 87 ? 29.677 -17.890 -1.545 1.00 11.57 783 THR A CA 1
ATOM 665 C C . THR A 1 87 ? 30.384 -18.013 -2.889 1.00 11.28 783 THR A C 1
ATOM 666 O O . THR A 1 87 ? 30.292 -17.127 -3.759 1.00 12.14 783 THR A O 1
ATOM 670 N N . SER A 1 88 ? 31.040 -19.147 -3.113 1.00 11.97 784 SER A N 1
ATOM 671 C CA . SER A 1 88 ? 31.801 -19.355 -4.355 1.00 13.35 784 SER A CA 1
ATOM 672 C C . SER A 1 88 ? 30.936 -19.116 -5.591 1.00 12.87 784 SER A C 1
ATOM 673 O O . SER A 1 88 ? 31.426 -18.445 -6.506 1.00 14.30 784 SER A O 1
ATOM 676 N N . THR A 1 89 ? 29.760 -19.699 -5.621 1.00 12.36 785 THR A N 1
ATOM 677 C CA . THR A 1 89 ? 28.662 -19.272 -6.485 1.00 11.82 785 THR A CA 1
ATOM 678 C C . THR A 1 89 ? 27.829 -18.286 -5.674 1.00 10.84 785 THR A C 1
ATOM 679 O O . THR A 1 89 ? 27.230 -18.681 -4.674 1.00 11.70 785 THR A O 1
ATOM 683 N N . VAL A 1 90 ? 27.848 -17.023 -6.042 1.00 10.41 786 VAL A N 1
ATOM 684 C CA . VAL A 1 90 ? 27.165 -15.943 -5.275 1.00 9.39 786 VAL A CA 1
ATOM 685 C C . VAL A 1 90 ? 25.676 -16.141 -5.277 1.00 9.05 786 VAL A C 1
ATOM 686 O O . VAL A 1 90 ? 25.075 -16.647 -6.236 1.00 9.97 786 VAL A O 1
ATOM 690 N N . GLN A 1 91 ? 25.084 -15.772 -4.149 1.00 8.79 787 GLN A N 1
ATOM 691 C CA . GLN A 1 91 ? 23.630 -15.831 -3.979 1.00 8.64 787 GLN A CA 1
ATOM 692 C C . GLN A 1 91 ? 23.084 -14.424 -3.693 1.00 8.05 787 GLN A C 1
ATOM 693 O O . GLN A 1 91 ? 23.670 -13.628 -2.954 1.00 10.11 787 GLN A O 1
ATOM 699 N N . LEU A 1 92 ? 21.975 -14.128 -4.344 1.00 8.52 788 LEU A N 1
ATOM 700 C CA . LEU A 1 92 ? 21.319 -12.799 -4.348 1.00 8.30 788 LEU A CA 1
ATOM 701 C C . LEU A 1 92 ? 19.902 -12.950 -3.815 1.00 8.22 788 LEU A C 1
ATOM 702 O O . LEU A 1 92 ? 19.168 -13.826 -4.273 1.00 9.06 788 LEU A O 1
ATOM 707 N N . ILE A 1 93 ? 19.511 -12.143 -2.824 1.00 8.28 789 ILE A N 1
ATOM 708 C CA . ILE A 1 93 ? 18.265 -12.329 -2.091 1.00 8.50 789 ILE A CA 1
ATOM 709 C C . ILE A 1 93 ? 17.341 -11.123 -2.329 1.00 8.41 789 ILE A C 1
ATOM 710 O O . ILE A 1 93 ? 17.779 -9.969 -2.111 1.00 9.20 789 ILE A O 1
ATOM 715 N N . THR A 1 94 ? 16.101 -11.408 -2.636 1.00 7.94 790 THR A N 1
ATOM 716 C CA . THR A 1 94 ? 15.031 -10.399 -2.738 1.00 7.78 790 THR A CA 1
ATOM 717 C C . THR A 1 94 ? 13.831 -10.882 -1.947 1.00 8.60 790 THR A C 1
ATOM 718 O O . THR A 1 94 ? 13.711 -12.060 -1.611 1.00 8.48 790 THR A O 1
ATOM 722 N N . GLN A 1 95 ? 12.875 -9.982 -1.719 1.00 9.20 791 GLN A N 1
ATOM 723 C CA . GLN A 1 95 ? 11.568 -10.394 -1.204 1.00 9.30 791 GLN A CA 1
ATOM 724 C C . GLN A 1 95 ? 10.917 -11.347 -2.217 1.00 9.92 791 GLN A C 1
ATOM 725 O O . GLN A 1 95 ? 10.933 -11.092 -3.431 1.00 11.57 791 GLN A O 1
ATOM 731 N N . LEU A 1 96 ? 10.300 -12.407 -1.746 1.00 8.83 792 LEU A N 1
ATOM 732 C CA . LEU A 1 96 ? 9.588 -13.329 -2.634 1.00 8.71 792 LEU A CA 1
ATOM 733 C C . LEU A 1 96 ? 8.384 -12.637 -3.250 1.00 9.00 792 LEU A C 1
ATOM 734 O O . LEU A 1 96 ? 7.578 -12.018 -2.555 1.00 10.24 792 LEU A O 1
ATOM 739 N N . MET A 1 97 ? 8.231 -12.822 -4.557 1.00 9.48 793 MET A N 1
ATOM 740 C CA . MET A 1 97 ? 7.041 -12.389 -5.303 1.00 9.99 793 MET A CA 1
ATOM 741 C C . MET A 1 97 ? 6.215 -13.644 -5.486 1.00 10.84 793 MET A C 1
ATOM 742 O O . MET A 1 97 ? 6.533 -14.474 -6.347 1.00 12.56 793 MET A O 1
ATOM 747 N N . PRO A 1 98 ? 5.191 -13.875 -4.642 1.00 11.65 794 PRO A N 1
ATOM 748 C CA . PRO A 1 98 ? 4.690 -15.255 -4.509 1.00 14.10 794 PRO A CA 1
ATOM 749 C C . PRO A 1 98 ? 3.997 -15.815 -5.745 1.00 13.07 794 PRO A C 1
ATOM 750 O O . PRO A 1 98 ? 3.800 -17.025 -5.794 1.00 15.45 794 PRO A O 1
ATOM 754 N N . PHE A 1 99 ? 3.542 -14.970 -6.672 1.00 11.54 795 PHE A N 1
ATOM 755 C CA . PHE A 1 99 ? 2.800 -15.457 -7.844 1.00 10.89 795 PHE A CA 1
ATOM 756 C C . PHE A 1 99 ? 3.708 -15.643 -9.054 1.00 10.68 795 PHE A C 1
ATOM 757 O O . PHE A 1 99 ? 3.176 -15.987 -10.093 1.00 14.18 795 PHE A O 1
ATOM 765 N N . GLY A 1 100 ? 4.999 -15.454 -8.902 1.00 11.36 796 GLY A N 1
ATOM 766 C CA . GLY A 1 100 ? 5.958 -15.768 -9.955 1.00 10.87 796 GLY A CA 1
ATOM 767 C C . GLY A 1 100 ? 6.003 -14.740 -11.062 1.00 9.77 796 GLY A C 1
ATOM 768 O O . GLY A 1 100 ? 5.612 -13.618 -10.848 1.00 11.44 796 GLY A O 1
ATOM 769 N N . CYS A 1 101 ? 6.482 -15.112 -12.223 1.00 10.33 797 CYS A N 1
ATOM 770 C CA . CYS A 1 101 ? 6.630 -14.146 -13.308 1.00 10.25 797 CYS A CA 1
ATOM 771 C C . CYS A 1 101 ? 5.331 -13.918 -14.025 1.00 8.66 797 CYS A C 1
ATOM 772 O O . CYS A 1 101 ? 4.482 -14.803 -14.145 1.00 8.98 797 CYS A O 1
ATOM 775 N N . LEU A 1 102 ? 5.151 -12.709 -14.560 1.00 8.95 798 LEU A N 1
ATOM 776 C CA . LEU A 1 102 ? 3.910 -12.302 -15.189 1.00 8.06 798 LEU A CA 1
ATOM 777 C C . LEU A 1 102 ? 3.689 -13.097 -16.478 1.00 7.54 798 LEU A C 1
ATOM 778 O O . LEU A 1 102 ? 2.549 -13.379 -16.821 1.00 8.16 798 LEU A O 1
ATOM 783 N N . LEU A 1 103 ? 4.762 -13.448 -17.211 1.00 8.12 799 LEU A N 1
ATOM 784 C CA . LEU A 1 103 ? 4.604 -14.276 -18.406 1.00 7.72 799 LEU A CA 1
ATOM 785 C C . LEU A 1 103 ? 3.868 -15.543 -18.079 1.00 7.50 799 LEU A C 1
ATOM 786 O O . LEU A 1 103 ? 2.907 -15.954 -18.729 1.00 8.44 799 LEU A O 1
ATOM 791 N N . ASP A 1 104 ? 4.376 -16.269 -17.062 1.00 8.06 800 ASP A N 1
ATOM 792 C CA . ASP A 1 104 ? 3.724 -17.526 -16.682 1.00 8.37 800 ASP A CA 1
ATOM 793 C C . ASP A 1 104 ? 2.331 -17.280 -16.133 1.00 8.70 800 ASP A C 1
ATOM 794 O O . ASP A 1 104 ? 1.423 -18.055 -16.392 1.00 9.72 800 ASP A O 1
ATOM 799 N N . TYR A 1 105 ? 2.150 -16.182 -15.405 1.00 8.36 801 TYR A N 1
ATOM 800 C CA . TYR A 1 105 ? 0.853 -15.884 -14.815 1.00 9.09 801 TYR A CA 1
ATOM 801 C C . TYR A 1 105 ? -0.212 -15.711 -15.880 1.00 8.55 801 TYR A C 1
ATOM 802 O O . TYR A 1 105 ? -1.304 -16.282 -15.780 1.00 9.06 801 TYR A O 1
ATOM 811 N N . VAL A 1 106 ? 0.099 -14.950 -16.929 1.00 8.29 802 VAL A N 1
ATOM 812 C CA . VAL A 1 106 ? -0.932 -14.723 -17.956 1.00 8.81 802 VAL A CA 1
ATOM 813 C C . VAL A 1 106 ? -1.167 -15.998 -18.782 1.00 9.03 802 VAL A C 1
ATOM 814 O O . VAL A 1 106 ? -2.294 -16.220 -19.242 1.00 10.64 802 VAL A O 1
ATOM 818 N N . ARG A 1 107 ? -0.161 -16.824 -18.952 1.00 8.53 803 ARG A N 1
ATOM 819 C CA . ARG A 1 107 ? -0.348 -18.090 -19.680 1.00 9.13 803 ARG A CA 1
ATOM 820 C C . ARG A 1 107 ? -1.210 -19.066 -18.846 1.00 9.94 803 ARG A C 1
ATOM 821 O O . ARG A 1 107 ? -2.042 -19.788 -19.377 1.00 11.73 803 ARG A O 1
ATOM 829 N N . GLU A 1 108 ? -1.005 -19.063 -17.531 1.00 9.40 804 GLU A N 1
ATOM 830 C CA . GLU A 1 108 ? -1.661 -20.050 -16.640 1.00 10.23 804 GLU A CA 1
ATOM 831 C C . GLU A 1 108 ? -3.022 -19.595 -16.134 1.00 11.45 804 GLU A C 1
ATOM 832 O O . GLU A 1 108 ? -3.744 -20.439 -15.632 1.00 17.53 804 GLU A O 1
ATOM 838 N N . HIS A 1 109 ? -3.329 -18.308 -16.176 1.00 10.01 805 HIS A N 1
ATOM 839 C CA . HIS A 1 109 ? -4.590 -17.787 -15.656 1.00 11.04 805 HIS A CA 1
ATOM 840 C C . HIS A 1 109 ? -5.374 -17.057 -16.718 1.00 10.99 805 HIS A C 1
ATOM 841 O O . HIS A 1 109 ? -6.258 -16.269 -16.394 1.00 11.99 805 HIS A O 1
ATOM 848 N N A LYS A 1 110 ? -5.064 -17.300 -17.991 0.50 11.98 806 LYS A N 1
ATOM 849 N N B LYS A 1 110 ? -5.095 -17.328 -17.992 0.50 12.14 806 LYS A N 1
ATOM 850 C CA A LYS A 1 110 ? -5.687 -16.619 -19.141 0.50 12.68 806 LYS A CA 1
ATOM 851 C CA B LYS A 1 110 ? -5.685 -16.572 -19.111 0.50 12.61 806 LYS A CA 1
ATOM 852 C C A LYS A 1 110 ? -7.208 -16.575 -19.031 0.50 13.27 806 LYS A C 1
ATOM 853 C C B LYS A 1 110 ? -7.212 -16.577 -19.046 0.50 13.38 806 LYS A C 1
ATOM 854 O O A LYS A 1 110 ? -7.780 -15.549 -19.408 0.50 18.49 806 LYS A O 1
ATOM 855 O O B LYS A 1 110 ? -7.795 -15.562 -19.434 0.50 18.44 806 LYS A O 1
ATOM 866 N N . ASP A 1 111 ? -7.869 -17.632 -18.560 1.00 12.11 807 ASP A N 1
ATOM 867 C CA . ASP A 1 111 ? -9.331 -17.646 -18.574 1.00 13.91 807 ASP A CA 1
ATOM 868 C C . ASP A 1 111 ? -9.930 -16.823 -17.427 1.00 12.35 807 ASP A C 1
ATOM 869 O O . ASP A 1 111 ? -11.135 -16.739 -17.342 1.00 13.99 807 ASP A O 1
ATOM 874 N N . ASN A 1 112 ? -9.091 -16.315 -16.531 1.00 11.41 808 ASN A N 1
ATOM 875 C CA . ASN A 1 112 ? -9.573 -15.562 -15.358 1.00 11.11 808 ASN A CA 1
ATOM 876 C C . ASN A 1 112 ? -8.873 -14.209 -15.233 1.00 10.95 808 ASN A C 1
ATOM 877 O O . ASN A 1 112 ? -8.625 -13.705 -14.146 1.00 12.63 808 ASN A O 1
ATOM 882 N N . ILE A 1 113 ? -8.586 -13.590 -16.369 1.00 10.12 809 ILE A N 1
ATOM 883 C CA . ILE A 1 113 ? -7.932 -12.267 -16.461 1.00 8.88 809 ILE A CA 1
ATOM 884 C C . ILE A 1 113 ? -8.811 -11.349 -17.283 1.00 9.60 809 ILE A C 1
ATOM 885 O O . ILE A 1 113 ? -9.123 -11.689 -18.410 1.00 10.87 809 ILE A O 1
ATOM 890 N N . GLY A 1 114 ? -9.205 -10.221 -16.714 1.00 9.20 810 GLY A N 1
ATOM 891 C CA . GLY A 1 114 ? -9.987 -9.243 -17.463 1.00 9.41 810 GLY A CA 1
ATOM 892 C C . GLY A 1 114 ? -9.173 -8.021 -17.877 1.00 8.30 810 GLY A C 1
ATOM 893 O O . GLY A 1 114 ? -7.977 -7.894 -17.642 1.00 8.71 810 GLY A O 1
ATOM 894 N N . SER A 1 115 ? -9.872 -7.095 -18.509 1.00 8.37 811 SER A N 1
ATOM 895 C CA . SER A 1 115 ? -9.277 -5.876 -19.061 1.00 8.31 811 SER A CA 1
ATOM 896 C C . SER A 1 115 ? -8.687 -4.995 -17.973 1.00 8.13 811 SER A C 1
ATOM 897 O O . SER A 1 115 ? -7.642 -4.377 -18.191 1.00 9.02 811 SER A O 1
ATOM 900 N N A GLN A 1 116 ? -9.335 -4.925 -16.820 0.50 8.61 812 GLN A N 1
ATOM 901 N N B GLN A 1 116 ? -9.339 -4.919 -16.814 0.50 8.62 812 GLN A N 1
ATOM 902 C CA A GLN A 1 116 ? -8.823 -4.074 -15.751 0.50 9.27 812 GLN A CA 1
ATOM 903 C CA B GLN A 1 116 ? -8.837 -4.079 -15.722 0.50 9.42 812 GLN A CA 1
ATOM 904 C C A GLN A 1 116 ? -7.461 -4.557 -15.294 0.50 9.15 812 GLN A C 1
ATOM 905 C C B GLN A 1 116 ? -7.464 -4.557 -15.288 0.50 9.17 812 GLN A C 1
ATOM 906 O O A GLN A 1 116 ? -6.533 -3.734 -15.131 0.50 9.23 812 GLN A O 1
ATOM 907 O O B GLN A 1 116 ? -6.535 -3.732 -15.132 0.50 9.23 812 GLN A O 1
ATOM 918 N N . TYR A 1 117 ? -7.277 -5.852 -15.054 1.00 9.24 813 TYR A N 1
ATOM 919 C CA . TYR A 1 117 ? -5.967 -6.349 -14.634 1.00 9.27 813 TYR A CA 1
ATOM 920 C C . TYR A 1 117 ? -4.907 -6.017 -15.684 1.00 7.86 813 TYR A C 1
ATOM 921 O O . TYR A 1 117 ? -3.830 -5.546 -15.337 1.00 8.86 813 TYR A O 1
ATOM 930 N N . LEU A 1 118 ? -5.201 -6.307 -16.946 1.00 7.58 814 LEU A N 1
ATOM 931 C CA . LEU A 1 118 ? -4.184 -6.125 -18.000 1.00 7.66 814 LEU A CA 1
ATOM 932 C C . LEU A 1 118 ? -3.756 -4.665 -18.100 1.00 7.11 814 LEU A C 1
ATOM 933 O O . LEU A 1 118 ? -2.564 -4.377 -18.184 1.00 7.62 814 LEU A O 1
ATOM 938 N N . LEU A 1 119 ? -4.733 -3.749 -18.126 1.00 7.57 815 LEU A N 1
ATOM 939 C CA . LEU A 1 119 ? -4.365 -2.321 -18.266 1.00 8.32 815 LEU A CA 1
ATOM 940 C C . LEU A 1 119 ? -3.647 -1.807 -17.019 1.00 8.12 815 LEU A C 1
ATOM 941 O O . LEU A 1 119 ? -2.715 -1.022 -17.149 1.00 8.78 815 LEU A O 1
ATOM 946 N N . ASN A 1 120 ? -4.031 -2.278 -15.833 1.00 8.03 816 ASN A N 1
ATOM 947 C CA A ASN A 1 120 ? -3.308 -1.853 -14.640 0.50 8.43 816 ASN A CA 1
ATOM 948 C CA B ASN A 1 120 ? -3.330 -1.887 -14.614 0.50 8.55 816 ASN A CA 1
ATOM 949 C C . ASN A 1 120 ? -1.884 -2.395 -14.621 1.00 7.78 816 ASN A C 1
ATOM 950 O O . ASN A 1 120 ? -0.989 -1.676 -14.215 1.00 8.66 816 ASN A O 1
ATOM 959 N N . TRP A 1 121 ? -1.643 -3.611 -15.115 1.00 8.01 817 TRP A N 1
ATOM 960 C CA . TRP A 1 121 ? -0.266 -4.086 -15.245 1.00 7.91 817 TRP A CA 1
ATOM 961 C C . TRP A 1 121 ? 0.523 -3.169 -16.178 1.00 8.12 817 TRP A C 1
ATOM 962 O O . TRP A 1 121 ? 1.703 -2.875 -15.891 1.00 8.12 817 TRP A O 1
ATOM 973 N N . CYS A 1 122 ? -0.082 -2.747 -17.287 1.00 7.27 818 CYS A N 1
ATOM 974 C CA . CYS A 1 122 ? 0.636 -1.854 -18.218 1.00 7.47 818 CYS A CA 1
ATOM 975 C C . CYS A 1 122 ? 1.008 -0.536 -17.491 1.00 7.53 818 CYS A C 1
ATOM 976 O O . CYS A 1 122 ? 2.133 -0.042 -17.694 1.00 7.77 818 CYS A O 1
ATOM 979 N N . VAL A 1 123 ? 0.100 -0.005 -16.686 1.00 7.65 819 VAL A N 1
ATOM 980 C CA . VAL A 1 123 ? 0.391 1.215 -15.930 1.00 7.36 819 VAL A CA 1
ATOM 981 C C . VAL A 1 123 ? 1.554 0.958 -14.988 1.00 7.54 819 VAL A C 1
ATOM 982 O O . VAL A 1 123 ? 2.511 1.768 -14.897 1.00 8.31 819 VAL A O 1
ATOM 986 N N . GLN A 1 124 ? 1.493 -0.132 -14.217 1.00 7.40 820 GLN A N 1
ATOM 987 C CA . GLN A 1 124 ? 2.509 -0.402 -13.202 1.00 7.76 820 GLN A CA 1
ATOM 988 C C . GLN A 1 124 ? 3.872 -0.643 -13.803 1.00 7.25 820 GLN A C 1
ATOM 989 O O . GLN A 1 124 ? 4.870 -0.184 -13.247 1.00 7.62 820 GLN A O 1
ATOM 995 N N . ILE A 1 125 ? 3.949 -1.370 -14.923 1.00 7.60 821 ILE A N 1
ATOM 996 C CA . ILE A 1 125 ? 5.233 -1.587 -15.565 1.00 7.36 821 ILE A CA 1
ATOM 997 C C . ILE A 1 125 ? 5.781 -0.242 -16.054 1.00 6.92 821 ILE A C 1
ATOM 998 O O . ILE A 1 125 ? 6.991 0.013 -15.907 1.00 7.99 821 ILE A O 1
ATOM 1003 N N . ALA A 1 126 ? 4.930 0.625 -16.606 1.00 7.49 822 ALA A N 1
ATOM 1004 C CA . ALA A 1 126 ? 5.386 1.950 -17.036 1.00 7.75 822 ALA A CA 1
ATOM 1005 C C . ALA A 1 126 ? 5.887 2.792 -15.864 1.00 8.01 822 ALA A C 1
ATOM 1006 O O . ALA A 1 126 ? 6.854 3.536 -15.986 1.00 8.75 822 ALA A O 1
ATOM 1008 N N . LYS A 1 127 ? 5.206 2.705 -14.730 1.00 7.54 82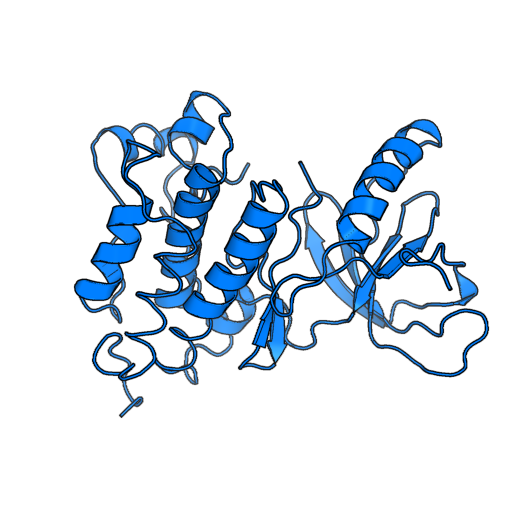3 LYS A N 1
ATOM 1009 C CA . LYS A 1 127 ? 5.645 3.411 -13.518 1.00 8.39 823 LYS A CA 1
ATOM 1010 C C . LYS A 1 127 ? 7.013 2.912 -13.084 1.00 8.30 823 LYS A C 1
ATOM 1011 O O . LYS A 1 127 ? 7.904 3.719 -12.733 1.00 9.31 823 LYS A O 1
ATOM 1017 N N . GLY A 1 128 ? 7.236 1.598 -13.048 1.00 8.23 824 GLY A N 1
ATOM 1018 C CA . GLY A 1 128 ? 8.548 1.074 -12.675 1.00 8.74 824 GLY A CA 1
ATOM 1019 C C . GLY A 1 128 ? 9.640 1.480 -13.638 1.00 8.57 824 GLY A C 1
ATOM 1020 O O . GLY A 1 128 ? 10.751 1.848 -13.234 1.00 8.56 824 GLY A O 1
ATOM 1021 N N . MET A 1 129 ? 9.334 1.483 -14.932 1.00 8.48 825 MET A N 1
ATOM 1022 C CA . MET A 1 129 ? 10.325 1.892 -15.940 1.00 8.53 825 MET A CA 1
ATOM 1023 C C . MET A 1 129 ? 10.598 3.394 -15.877 1.00 8.85 825 MET A C 1
ATOM 1024 O O . MET A 1 129 ? 11.751 3.780 -16.056 1.00 9.53 825 MET A O 1
ATOM 1029 N N . ASN A 1 130 ? 9.580 4.175 -15.611 1.00 9.09 826 ASN A N 1
ATOM 1030 C CA . ASN A 1 130 ? 9.815 5.601 -15.364 1.00 9.58 826 ASN A CA 1
ATOM 1031 C C . ASN A 1 130 ? 10.727 5.795 -14.148 1.00 9.78 826 ASN A C 1
ATOM 1032 O O . ASN A 1 130 ? 11.562 6.735 -14.261 1.00 9.79 826 ASN A O 1
ATOM 1037 N N . TYR A 1 131 ? 10.608 5.047 -13.056 1.00 16.71 827 TYR A N 1
ATOM 1038 C CA . TYR A 1 131 ? 11.532 5.239 -11.933 1.00 20.38 827 TYR A CA 1
ATOM 1039 C C . TYR A 1 131 ? 12.907 4.888 -12.455 1.00 20.38 827 TYR A C 1
ATOM 1040 O O . TYR A 1 131 ? 13.841 5.600 -12.091 1.00 14.61 827 TYR A O 1
ATOM 1049 N N . LEU A 1 132 ? 13.126 3.779 -13.151 1.00 10.21 828 LEU A N 1
ATOM 1050 C CA . LEU A 1 132 ? 14.459 3.426 -13.630 1.00 10.59 828 LEU A CA 1
ATOM 1051 C C . LEU A 1 132 ? 15.009 4.569 -14.478 1.00 10.82 828 LEU A C 1
ATOM 1052 O O . LEU A 1 132 ? 16.185 4.944 -14.316 1.00 12.21 828 LEU A O 1
ATOM 1057 N N . GLU A 1 133 ? 14.187 5.148 -15.335 1.00 9.60 829 GLU A N 1
ATOM 1058 C CA . GLU A 1 133 ? 14.658 6.292 -16.150 1.00 10.34 829 GLU A CA 1
ATOM 1059 C C . GLU A 1 133 ? 15.067 7.449 -15.245 1.00 10.80 829 GLU A C 1
ATOM 1060 O O . GLU A 1 133 ? 16.117 8.047 -15.472 1.00 12.71 829 GLU A O 1
ATOM 1066 N N . ASP A 1 134 ? 14.271 7.761 -14.237 1.00 11.14 830 ASP A N 1
ATOM 1067 C CA . ASP A 1 134 ? 14.606 8.822 -13.266 1.00 12.56 830 ASP A CA 1
ATOM 1068 C C . ASP A 1 134 ? 15.937 8.552 -12.566 1.00 13.15 830 ASP A C 1
ATOM 1069 O O . ASP A 1 134 ? 16.659 9.491 -12.210 1.00 17.67 830 ASP A O 1
ATOM 1074 N N . ARG A 1 135 ? 16.279 7.292 -12.350 1.00 12.80 831 ARG A N 1
ATOM 1075 C CA . ARG A 1 135 ? 17.531 6.870 -11.710 1.00 13.50 831 ARG A CA 1
ATOM 1076 C C . ARG A 1 135 ? 18.669 6.696 -12.742 1.00 13.92 831 ARG A C 1
ATOM 1077 O O . ARG A 1 135 ? 19.750 6.317 -12.347 1.00 15.98 831 ARG A O 1
ATOM 1085 N N . ARG A 1 136 ? 18.425 7.003 -14.018 1.00 15.16 832 ARG A N 1
ATOM 1086 C CA A ARG A 1 136 ? 19.411 6.890 -15.118 0.50 16.69 832 ARG A CA 1
ATOM 1087 C CA B ARG A 1 136 ? 19.420 6.882 -15.121 0.50 16.10 832 ARG A CA 1
ATOM 1088 C C . ARG A 1 136 ? 19.820 5.413 -15.277 1.00 17.87 832 ARG A C 1
ATOM 1089 O O . ARG A 1 136 ? 20.992 5.116 -15.619 1.00 20.11 832 ARG A O 1
ATOM 1104 N N . LEU A 1 137 ? 18.887 4.492 -15.069 1.00 14.79 833 LEU A N 1
ATOM 1105 C CA . LEU A 1 137 ? 19.138 3.056 -15.206 1.00 14.25 833 LEU A CA 1
ATOM 1106 C C . LEU A 1 137 ? 18.400 2.573 -16.454 1.00 13.81 833 LEU A C 1
ATOM 1107 O O . LEU A 1 137 ? 17.201 2.645 -16.539 1.00 20.73 833 LEU A O 1
ATOM 1112 N N . VAL A 1 138 ? 19.132 2.063 -17.391 1.00 11.85 834 VAL A N 1
ATOM 1113 C CA . VAL A 1 138 ? 18.560 1.430 -18.609 1.00 11.26 834 VAL A CA 1
ATOM 1114 C C . VAL A 1 138 ? 18.380 -0.063 -18.301 1.00 11.75 834 VAL A C 1
ATOM 1115 O O . VAL A 1 138 ? 19.296 -0.720 -17.804 1.00 14.22 834 VAL A O 1
ATOM 1119 N N . HIS A 1 139 ? 17.201 -0.600 -18.554 1.00 11.21 835 HIS A N 1
ATOM 1120 C CA . HIS A 1 139 ? 16.917 -2.004 -18.209 1.00 11.55 835 HIS A CA 1
ATOM 1121 C C . HIS A 1 139 ? 17.689 -2.963 -19.117 1.00 12.17 835 HIS A C 1
ATOM 1122 O O . HIS A 1 139 ? 18.429 -3.821 -18.601 1.00 13.54 835 HIS A O 1
ATOM 1129 N N . ARG A 1 140 ? 17.509 -2.795 -20.421 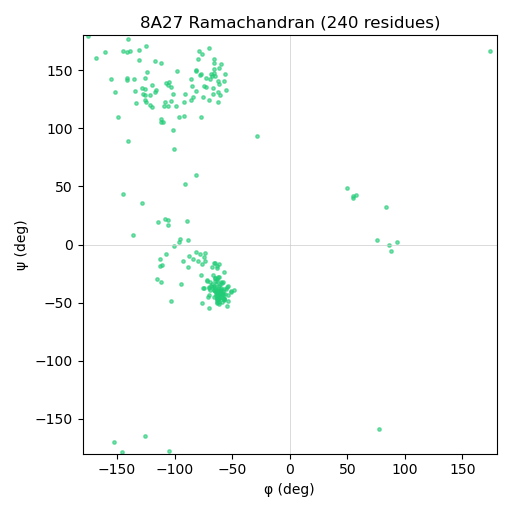1.00 11.64 836 ARG A N 1
ATOM 1130 C CA A ARG A 1 140 ? 18.109 -3.567 -21.533 0.50 11.95 836 ARG A CA 1
ATOM 1131 C CA B ARG A 1 140 ? 18.134 -3.574 -21.524 0.50 13.72 836 ARG A CA 1
ATOM 1132 C C . ARG A 1 140 ? 17.497 -4.953 -21.728 1.00 13.65 836 ARG A C 1
ATOM 1133 O O . ARG A 1 140 ? 17.800 -5.573 -22.773 1.00 17.08 836 ARG A O 1
ATOM 1148 N N . ASP A 1 141 ? 16.639 -5.415 -20.826 1.00 11.44 837 ASP A N 1
ATOM 1149 C CA . ASP A 1 141 ? 16.023 -6.728 -21.016 1.00 11.76 837 ASP A CA 1
ATOM 1150 C C . ASP A 1 141 ? 14.604 -6.749 -20.500 1.00 10.77 837 ASP A C 1
ATOM 1151 O O . ASP A 1 141 ? 14.159 -7.761 -19.942 1.00 12.34 837 ASP A O 1
ATOM 1156 N N . LEU A 1 142 ? 13.828 -5.710 -20.783 1.00 9.28 838 LEU A N 1
ATOM 1157 C CA . LEU A 1 142 ? 12.435 -5.743 -20.342 1.00 8.90 838 LEU A CA 1
ATOM 1158 C C . LEU A 1 142 ? 11.690 -6.732 -21.228 1.00 8.65 838 LEU A C 1
ATOM 1159 O O . LEU A 1 142 ? 11.777 -6.695 -22.458 1.00 9.99 838 LEU A O 1
ATOM 1164 N N . ALA A 1 143 ? 10.889 -7.549 -20.573 1.00 7.96 839 ALA A N 1
ATOM 1165 C CA . ALA A 1 143 ? 10.073 -8.621 -21.155 1.00 7.37 839 ALA A CA 1
ATOM 1166 C C . ALA A 1 143 ? 9.124 -9.097 -20.092 1.00 7.44 839 ALA A C 1
ATOM 1167 O O . ALA A 1 143 ? 9.401 -8.902 -18.890 1.00 8.44 839 ALA A O 1
ATOM 1169 N N . ALA A 1 144 ? 8.052 -9.760 -20.466 1.00 7.07 840 ALA A N 1
ATOM 1170 C CA . ALA A 1 144 ? 7.091 -10.258 -19.468 1.00 7.53 840 ALA A CA 1
ATOM 1171 C C . ALA A 1 144 ? 7.734 -11.255 -18.514 1.00 8.57 840 ALA A C 1
ATOM 1172 O O . ALA A 1 144 ? 7.306 -11.348 -17.358 1.00 9.43 840 ALA A O 1
ATOM 1174 N N . ARG A 1 145 ? 8.747 -11.976 -18.934 1.00 8.71 841 ARG A N 1
ATOM 1175 C CA A ARG A 1 145 ? 9.483 -12.922 -18.074 0.50 10.16 841 ARG A CA 1
ATOM 1176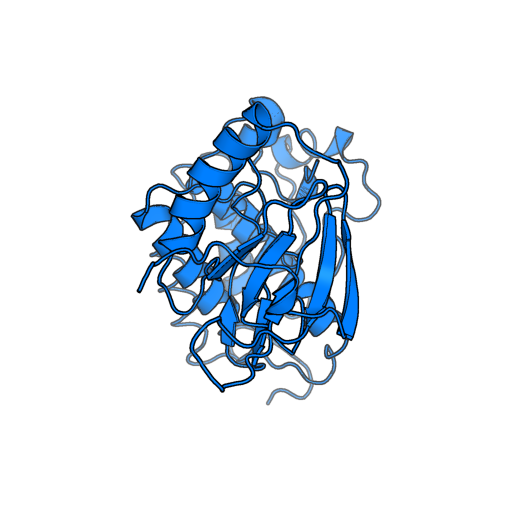 C CA B ARG A 1 145 ? 9.402 -12.923 -18.017 0.50 10.56 841 ARG A CA 1
ATOM 1177 C C . ARG A 1 145 ? 10.187 -12.184 -16.922 1.00 10.54 841 ARG A C 1
ATOM 1178 O O . ARG A 1 145 ? 10.510 -12.830 -15.947 1.00 13.85 841 ARG A O 1
ATOM 1193 N N . ASN A 1 146 ? 10.485 -10.893 -17.092 1.00 8.60 842 ASN A N 1
ATOM 1194 C CA . ASN A 1 146 ? 11.233 -10.080 -16.136 1.00 9.95 842 ASN A CA 1
ATOM 1195 C C . ASN A 1 146 ? 10.304 -9.118 -15.386 1.00 9.27 842 ASN A C 1
ATOM 1196 O O . ASN A 1 146 ? 10.790 -8.150 -14.785 1.00 11.33 842 ASN A O 1
ATOM 1201 N N . VAL A 1 147 ? 9.024 -9.423 -15.355 1.00 8.23 843 VAL A N 1
ATOM 1202 C CA . VAL A 1 147 ? 8.046 -8.747 -14.474 1.00 7.91 843 VAL A CA 1
ATOM 1203 C C . VAL A 1 147 ? 7.515 -9.829 -13.532 1.00 7.92 843 VAL A C 1
ATOM 1204 O O . VAL A 1 147 ? 7.142 -10.883 -13.985 1.00 9.07 843 VAL A O 1
ATOM 1208 N N . LEU A 1 148 ? 7.504 -9.531 -12.242 1.00 7.91 844 LEU A N 1
ATOM 1209 C CA . LEU A 1 148 ? 7.066 -10.472 -11.209 1.00 8.16 844 LEU A CA 1
ATOM 1210 C C . LEU A 1 148 ? 5.778 -9.990 -10.594 1.00 8.06 844 LEU A C 1
ATOM 1211 O O . LEU A 1 148 ? 5.422 -8.800 -10.595 1.00 9.51 844 LEU A O 1
ATOM 1216 N N . VAL A 1 149 ? 5.040 -10.955 -10.044 1.00 8.46 845 VAL A N 1
ATOM 1217 C CA . VAL A 1 149 ? 3.681 -10.742 -9.527 1.00 8.74 845 VAL A CA 1
ATOM 1218 C C . VAL A 1 149 ? 3.701 -10.898 -8.010 1.00 8.91 845 VAL A C 1
ATOM 1219 O O . VAL A 1 149 ? 3.856 -12.026 -7.474 1.00 10.02 845 VAL A O 1
ATOM 1223 N N . LYS A 1 150 ? 3.555 -9.790 -7.312 1.00 8.83 846 LYS A N 1
ATOM 1224 C CA . LYS A 1 150 ? 3.449 -9.778 -5.847 1.00 9.68 846 LYS A CA 1
ATOM 1225 C C . LYS A 1 150 ? 2.068 -10.226 -5.436 1.00 10.11 846 LYS A C 1
ATOM 1226 O O . LYS A 1 150 ? 1.921 -11.082 -4.578 1.00 12.96 846 LYS A O 1
ATOM 1232 N N . THR A 1 151 ? 1.062 -9.620 -6.040 1.00 10.33 847 THR A N 1
ATOM 1233 C CA . THR A 1 151 ? -0.340 -10.031 -5.949 1.00 11.10 847 THR A CA 1
ATOM 1234 C C . THR A 1 151 ? -0.878 -9.866 -7.368 1.00 10.31 847 THR A C 1
ATOM 1235 O O . THR A 1 151 ? -0.248 -9.186 -8.160 1.00 10.42 847 THR A O 1
ATOM 1239 N N . PRO A 1 152 ? -2.065 -10.404 -7.696 1.00 11.36 848 PRO A N 1
ATOM 1240 C CA . PRO A 1 152 ? -2.605 -10.209 -9.021 1.00 12.68 848 PRO A CA 1
ATOM 1241 C C . PRO A 1 152 ? -2.764 -8.723 -9.393 1.00 12.48 848 PRO A C 1
ATOM 1242 O O . PRO A 1 152 ? -2.794 -8.401 -10.569 1.00 16.04 848 PRO A O 1
ATOM 1246 N N . GLN A 1 153 ? -2.876 -7.854 -8.406 1.00 11.71 849 GLN A N 1
ATOM 1247 C CA . GLN A 1 153 ? -3.059 -6.410 -8.554 1.00 13.49 849 GLN A CA 1
ATOM 1248 C C . GLN A 1 153 ? -1.756 -5.627 -8.468 1.00 12.71 849 GLN A C 1
ATOM 1249 O O . GLN A 1 153 ? -1.824 -4.380 -8.435 1.00 15.08 849 GLN A O 1
ATOM 1255 N N . HIS A 1 154 ? -0.612 -6.283 -8.323 1.00 10.73 850 HIS A N 1
ATOM 1256 C CA . HIS A 1 154 ? 0.650 -5.570 -7.992 1.00 10.74 850 HIS A CA 1
ATOM 1257 C C . HIS A 1 154 ? 1.816 -6.328 -8.601 1.00 9.86 850 HIS A C 1
ATOM 1258 O O . HIS A 1 154 ? 2.188 -7.356 -8.110 1.00 9.93 850 HIS A O 1
ATOM 1265 N N . VAL A 1 155 ? 2.410 -5.718 -9.627 1.00 9.31 851 VAL A N 1
ATOM 1266 C CA . VAL A 1 155 ? 3.563 -6.276 -10.316 1.00 8.42 851 VAL A CA 1
ATOM 1267 C C . VAL A 1 155 ? 4.791 -5.386 -10.174 1.00 8.80 851 VAL A C 1
ATOM 1268 O O . VAL A 1 155 ? 4.695 -4.183 -9.872 1.00 10.01 851 VAL A O 1
ATOM 1272 N N . LYS A 1 156 ? 5.960 -5.977 -10.350 1.00 8.80 852 LYS A N 1
ATOM 1273 C CA . LYS A 1 156 ? 7.237 -5.285 -10.204 1.00 9.56 852 LYS A CA 1
ATOM 1274 C C . LYS A 1 156 ? 8.219 -5.760 -11.252 1.00 9.38 852 LYS A C 1
ATOM 1275 O O . LYS A 1 156 ? 8.292 -6.960 -11.565 1.00 10.75 852 LYS A O 1
ATOM 1281 N N . ILE A 1 157 ? 9.016 -4.841 -11.733 1.00 9.00 853 ILE A N 1
ATOM 1282 C CA A ILE A 1 157 ? 10.098 -5.132 -12.712 0.50 9.14 853 ILE A CA 1
ATOM 1283 C CA B ILE A 1 157 ? 10.056 -5.228 -12.718 0.50 8.61 853 ILE A CA 1
ATOM 1284 C C . ILE A 1 157 ? 11.320 -5.667 -11.993 1.00 8.58 853 ILE A C 1
ATOM 1285 O O . ILE A 1 157 ? 11.669 -5.203 -10.890 1.00 9.74 853 ILE A O 1
ATOM 1294 N N . THR A 1 158 ? 12.027 -6.588 -12.634 1.00 9.03 854 THR A N 1
ATOM 1295 C CA . THR A 1 158 ? 13.260 -7.121 -12.076 1.00 10.00 854 THR A CA 1
ATOM 1296 C C . THR A 1 158 ? 14.250 -7.427 -13.171 1.00 10.39 854 THR A C 1
ATOM 1297 O O . THR A 1 158 ? 14.020 -7.169 -14.357 1.00 10.01 854 THR A O 1
ATOM 1301 N N . ASP A 1 159 ? 15.398 -7.943 -12.755 1.00 10.58 855 ASP A N 1
ATOM 1302 C CA . ASP A 1 159 ? 16.420 -8.509 -13.668 1.00 12.08 855 ASP A CA 1
ATOM 1303 C C . ASP A 1 159 ? 16.884 -7.482 -14.719 1.00 13.75 855 ASP A C 1
ATOM 1304 O O . ASP A 1 159 ? 17.015 -7.816 -15.894 1.00 19.20 855 ASP A O 1
ATOM 1309 N N . PHE A 1 160 ? 17.087 -6.248 -14.237 1.00 17.91 856 PHE A N 1
ATOM 1310 C CA . PHE A 1 160 ? 17.734 -5.125 -14.955 1.00 30.39 856 PHE A CA 1
ATOM 1311 C C . PHE A 1 160 ? 19.185 -5.003 -14.478 1.00 74.40 856 PHE A C 1
ATOM 1312 O O . PHE A 1 160 ? 19.878 -4.111 -15.032 1.00 60.17 856 PHE A O 1
ATOM 1320 N N . GLY A 1 161 ? 19.626 -5.839 -13.525 1.00 73.24 857 GLY A N 1
ATOM 1321 C CA . GLY A 1 161 ? 20.962 -5.741 -12.880 1.00 122.47 857 GLY A CA 1
ATOM 1322 C C . GLY A 1 161 ? 22.031 -6.531 -13.623 1.00 83.30 857 GLY A C 1
ATOM 1323 O O . GLY A 1 161 ? 23.065 -6.796 -13.021 1.00 90.84 857 GLY A O 1
ATOM 1324 N N . LEU A 1 162 ? 21.780 -6.844 -14.917 1.00 77.19 858 LEU A N 1
ATOM 1325 C CA . LEU A 1 162 ? 22.434 -7.946 -15.682 1.00 76.45 858 LEU A CA 1
ATOM 1326 C C . LEU A 1 162 ? 23.378 -7.413 -16.788 1.00 50.66 858 LEU A C 1
ATOM 1327 O O . LEU A 1 162 ? 24.209 -8.161 -17.213 1.00 48.52 858 LEU A O 1
ATOM 1332 N N . ALA A 1 163 ? 23.310 -6.160 -17.223 1.00 53.07 859 ALA A N 1
ATOM 1333 C CA . ALA A 1 163 ? 24.127 -5.615 -18.350 1.00 49.22 859 ALA A CA 1
ATOM 1334 C C . ALA A 1 163 ? 25.472 -6.345 -18.490 1.00 55.43 859 ALA A C 1
ATOM 1335 O O . ALA A 1 163 ? 25.688 -6.888 -19.596 1.00 62.98 859 ALA A O 1
ATOM 1337 N N . VAL A 1 180 ? 20.306 -13.992 -26.752 1.00 45.06 876 VAL A N 1
ATOM 1338 C CA . VAL A 1 180 ? 20.153 -12.527 -27.026 1.00 42.24 876 VAL A CA 1
ATOM 1339 C C . VAL A 1 180 ? 18.692 -12.278 -27.392 1.00 38.75 876 VAL A C 1
ATOM 1340 O O . VAL A 1 180 ? 18.158 -12.893 -28.345 1.00 32.45 876 VAL A O 1
ATOM 1344 N N . PRO A 1 181 ? 17.986 -11.391 -26.636 1.00 29.38 877 PRO A N 1
ATOM 1345 C CA . PRO A 1 181 ? 16.548 -11.200 -26.842 1.00 20.06 877 PRO A CA 1
ATOM 1346 C C . PRO A 1 181 ? 16.229 -10.267 -28.007 1.00 13.83 877 PRO A C 1
ATOM 1347 O O . PRO A 1 181 ? 15.595 -9.243 -27.859 1.00 13.44 877 PRO A O 1
ATOM 1351 N N . ILE A 1 182 ? 16.682 -10.650 -29.179 1.00 12.69 878 ILE A N 1
ATOM 1352 C CA . ILE A 1 182 ? 16.533 -9.859 -30.407 1.00 12.83 878 ILE A CA 1
ATOM 1353 C C . ILE A 1 182 ? 15.075 -9.458 -30.562 1.00 10.08 878 ILE A C 1
ATOM 1354 O O . ILE A 1 182 ? 14.799 -8.336 -31.040 1.00 11.15 878 ILE A O 1
ATOM 1359 N N . LYS A 1 183 ? 14.135 -10.355 -30.255 1.00 10.20 879 LYS A N 1
ATOM 1360 C CA . LYS A 1 183 ? 12.715 -10.107 -30.559 1.00 10.17 879 LYS A CA 1
ATOM 1361 C C . LYS A 1 183 ? 12.094 -9.064 -29.623 1.00 8.97 879 LYS A C 1
ATOM 1362 O O . LYS A 1 183 ? 10.965 -8.631 -29.926 1.00 9.89 879 LYS A O 1
ATOM 1368 N N . TRP A 1 184 ? 12.817 -8.636 -28.611 1.00 9.52 880 TRP A N 1
ATOM 1369 C CA . TRP A 1 184 ? 12.385 -7.578 -27.717 1.00 9.91 880 TRP A CA 1
ATOM 1370 C C . TRP A 1 184 ? 13.149 -6.291 -27.953 1.00 10.33 880 TRP A C 1
ATOM 1371 O O . TRP A 1 184 ? 12.790 -5.250 -27.369 1.00 11.88 880 TRP A O 1
ATOM 1382 N N . MET A 1 185 ? 14.179 -6.297 -28.760 1.00 9.99 881 MET A N 1
ATOM 1383 C CA . MET A 1 185 ? 15.114 -5.173 -28.906 1.00 10.18 881 MET A CA 1
ATOM 1384 C C . MET A 1 185 ? 14.649 -4.138 -29.923 1.00 10.37 881 MET A C 1
ATOM 1385 O O . MET A 1 185 ? 14.146 -4.463 -30.999 1.00 10.77 881 MET A O 1
ATOM 1390 N N . ALA A 1 186 ? 14.911 -2.876 -29.589 1.00 9.53 882 ALA A N 1
ATOM 1391 C CA . ALA A 1 186 ? 14.717 -1.809 -30.554 1.00 9.68 882 ALA A CA 1
ATOM 1392 C C . ALA A 1 186 ? 15.614 -2.028 -31.759 1.00 9.28 882 ALA A C 1
ATOM 1393 O O . ALA A 1 186 ? 16.737 -2.588 -31.629 1.00 10.58 882 ALA A O 1
ATOM 1395 N N . LEU A 1 187 ? 15.226 -1.548 -32.930 1.00 10.03 883 LEU A N 1
ATOM 1396 C CA . LEU A 1 187 ? 16.054 -1.726 -34.139 1.00 10.54 883 LEU A CA 1
ATOM 1397 C C . LEU A 1 187 ? 17.472 -1.217 -33.905 1.00 11.75 883 LEU A C 1
ATOM 1398 O O . LEU A 1 187 ? 18.416 -1.851 -34.342 1.00 11.72 883 LEU A O 1
ATOM 1403 N N . GLU A 1 188 ? 17.635 -0.047 -33.267 1.00 11.19 884 GLU A N 1
ATOM 1404 C CA . GLU A 1 188 ? 18.985 0.522 -33.062 1.00 11.24 884 GLU A CA 1
ATOM 1405 C C . GLU A 1 188 ? 19.823 -0.355 -32.161 1.00 12.14 884 GLU A C 1
ATOM 1406 O O . GLU A 1 188 ? 21.066 -0.321 -32.250 1.00 13.31 884 GLU A O 1
ATOM 1412 N N . SER A 1 189 ? 19.189 -1.087 -31.250 1.00 11.24 885 SER A N 1
ATOM 1413 C CA . SER A 1 189 ? 19.913 -2.017 -30.376 1.00 11.97 885 SER A CA 1
ATOM 1414 C C . SER A 1 189 ? 20.405 -3.185 -31.216 1.00 11.73 885 SER A C 1
ATOM 1415 O O . SER A 1 189 ? 21.541 -3.649 -31.004 1.00 13.82 885 SER A O 1
ATOM 1418 N N . ILE A 1 190 ? 19.570 -3.686 -32.089 1.00 11.70 886 ILE A N 1
ATOM 1419 C CA . ILE A 1 190 ? 19.960 -4.812 -32.968 1.00 12.99 886 ILE A CA 1
ATOM 1420 C C . ILE A 1 190 ? 21.100 -4.359 -33.881 1.00 14.03 886 ILE A C 1
ATOM 1421 O O . ILE A 1 190 ? 22.123 -5.086 -33.978 1.00 16.91 886 ILE A O 1
ATOM 1426 N N . LEU A 1 191 ? 20.926 -3.208 -34.526 1.00 13.54 887 LEU A N 1
ATOM 1427 C CA . LEU A 1 191 ? 21.907 -2.786 -35.573 1.00 15.34 887 LEU A CA 1
ATOM 1428 C C . LEU A 1 191 ? 23.214 -2.284 -34.986 1.00 15.09 887 LEU A C 1
ATOM 1429 O O . LEU A 1 191 ? 24.269 -2.510 -35.578 1.00 18.81 887 LEU A O 1
ATOM 1434 N N . HIS A 1 192 ? 23.177 -1.564 -33.861 1.00 14.84 888 HIS A N 1
ATOM 1435 C CA . HIS A 1 192 ? 24.362 -0.820 -33.380 1.00 14.06 888 HIS A CA 1
ATOM 1436 C C . HIS A 1 192 ? 24.589 -0.982 -31.874 1.00 13.83 888 HIS A C 1
ATOM 1437 O O . HIS A 1 192 ? 25.469 -0.323 -31.352 1.00 14.71 888 HIS A O 1
ATOM 1444 N N . ARG A 1 193 ? 23.850 -1.853 -31.205 1.00 14.27 889 ARG A N 1
ATOM 1445 C CA . ARG A 1 193 ? 24.030 -2.114 -29.762 1.00 15.40 889 ARG A CA 1
ATOM 1446 C C . ARG A 1 193 ? 23.924 -0.794 -28.998 1.00 14.92 889 ARG A C 1
ATOM 1447 O O . ARG A 1 193 ? 24.650 -0.597 -28.048 1.00 18.14 889 ARG A O 1
ATOM 1455 N N . ILE A 1 194 ? 22.991 0.049 -29.424 1.00 13.94 890 ILE A N 1
ATOM 1456 C CA . ILE A 1 194 ? 22.607 1.314 -28.726 1.00 15.28 890 ILE A CA 1
ATOM 1457 C C . ILE A 1 194 ? 21.459 0.963 -27.788 1.00 13.82 890 ILE A C 1
ATOM 1458 O O . ILE A 1 194 ? 20.451 0.459 -28.250 1.00 14.71 890 ILE A O 1
ATOM 1463 N N . TYR A 1 195 ? 21.650 1.242 -26.499 1.00 14.03 891 TYR A N 1
ATOM 1464 C CA . TYR A 1 195 ? 20.631 0.998 -25.467 1.00 14.10 891 TYR A CA 1
ATOM 1465 C C . TYR A 1 195 ? 20.385 2.270 -24.702 1.00 12.93 891 TYR A C 1
ATOM 1466 O O . TYR A 1 195 ? 21.332 2.838 -24.163 1.00 16.29 891 TYR A O 1
ATOM 1475 N N . THR A 1 196 ? 19.139 2.701 -24.655 1.00 11.51 892 THR A N 1
ATOM 1476 C CA . THR A 1 196 ? 18.722 3.956 -24.007 1.00 11.75 892 THR A CA 1
ATOM 1477 C C . THR A 1 196 ? 17.396 3.713 -23.297 1.00 10.67 892 THR A C 1
ATOM 1478 O O . THR A 1 196 ? 16.745 2.682 -23.508 1.00 10.92 892 THR A O 1
ATOM 1482 N N . HIS A 1 197 ? 16.887 4.716 -22.600 1.00 11.20 893 HIS A N 1
ATOM 1483 C CA . HIS A 1 197 ? 15.515 4.642 -22.105 1.00 11.25 893 HIS A CA 1
ATOM 1484 C C . HIS A 1 197 ? 14.511 4.491 -23.242 1.00 9.82 893 HIS A C 1
ATOM 1485 O O . HIS A 1 197 ? 13.487 3.820 -23.066 1.00 9.98 893 HIS A O 1
ATOM 1492 N N . GLN A 1 198 ? 14.801 5.075 -24.420 1.00 10.07 894 GLN A N 1
ATOM 1493 C CA . GLN A 1 198 ? 13.869 4.945 -25.519 1.00 9.89 894 GLN A CA 1
ATOM 1494 C C . GLN A 1 198 ? 13.957 3.554 -26.186 1.00 9.02 894 GLN A C 1
ATOM 1495 O O . GLN A 1 198 ? 12.919 3.123 -26.733 1.00 9.53 894 GLN A O 1
ATOM 1501 N N . SER A 1 199 ? 15.083 2.845 -26.139 1.00 9.57 895 SER A N 1
ATOM 1502 C CA . SER A 1 199 ? 15.045 1.439 -26.583 1.00 9.76 895 SER A CA 1
ATOM 1503 C C . SER A 1 199 ? 14.288 0.609 -25.546 1.00 9.17 895 SER A C 1
ATOM 1504 O O . SER A 1 199 ? 13.581 -0.338 -25.929 1.00 9.38 895 SER A O 1
ATOM 1507 N N . ASP A 1 200 ? 14.338 0.964 -24.280 1.00 8.69 896 ASP A N 1
ATOM 1508 C CA . ASP A 1 200 ? 13.463 0.302 -23.277 1.00 8.46 896 ASP A CA 1
ATOM 1509 C C . ASP A 1 200 ? 12.007 0.505 -23.601 1.00 7.54 896 ASP A C 1
ATOM 1510 O O . ASP A 1 200 ? 11.197 -0.428 -23.379 1.00 7.86 896 ASP A O 1
ATOM 1515 N N . VAL A 1 201 ? 11.593 1.646 -24.167 1.00 7.47 897 VAL A N 1
ATOM 1516 C CA . VAL A 1 201 ? 10.210 1.854 -24.567 1.00 6.87 897 VAL A CA 1
ATOM 1517 C C . VAL A 1 201 ? 9.816 0.830 -25.642 1.00 7.07 897 VAL A C 1
ATOM 1518 O O . VAL A 1 201 ? 8.692 0.328 -25.615 1.00 7.27 897 VAL A O 1
ATOM 1522 N N . TRP A 1 202 ? 10.694 0.572 -26.611 1.00 6.91 898 TRP A N 1
ATOM 1523 C CA . TRP A 1 202 ? 10.394 -0.443 -27.635 1.00 7.44 898 TRP A CA 1
ATOM 1524 C C . TRP A 1 202 ? 10.114 -1.788 -26.947 1.00 7.06 898 TRP A C 1
ATOM 1525 O O . TRP A 1 202 ? 9.101 -2.448 -27.218 1.00 7.49 898 TRP A O 1
ATOM 1536 N N . SER A 1 203 ? 10.973 -2.178 -26.026 1.00 7.31 899 SER A N 1
ATOM 1537 C CA . SER A 1 203 ? 10.799 -3.449 -25.311 1.00 7.30 899 SER A CA 1
ATOM 1538 C C . SER A 1 203 ? 9.545 -3.452 -24.468 1.00 6.98 899 SER A C 1
ATOM 1539 O O . SER A 1 203 ? 8.886 -4.512 -24.373 1.00 7.31 899 SER A O 1
ATOM 1542 N N . TYR A 1 204 ? 9.173 -2.321 -23.904 1.00 6.36 900 TYR A N 1
ATOM 1543 C CA . TYR A 1 204 ? 7.893 -2.174 -23.213 1.00 6.37 900 TYR A CA 1
ATOM 1544 C C . TYR A 1 204 ? 6.733 -2.503 -24.164 1.00 6.81 900 TYR A C 1
ATOM 1545 O O . TYR A 1 204 ? 5.793 -3.183 -23.800 1.00 6.71 900 TYR A O 1
ATOM 1554 N N . GLY A 1 205 ? 6.783 -1.953 -25.389 1.00 6.99 901 GLY A N 1
ATOM 1555 C CA . GLY A 1 205 ? 5.729 -2.273 -26.330 1.00 7.43 901 GLY A CA 1
ATOM 1556 C C . GLY A 1 205 ? 5.622 -3.788 -26.600 1.00 6.67 901 GLY A C 1
ATOM 1557 O O . GLY A 1 205 ? 4.525 -4.320 -26.716 1.00 7.04 901 GLY A O 1
ATOM 1558 N N . VAL A 1 206 ? 6.759 -4.465 -26.757 1.00 6.33 902 VAL A N 1
ATOM 1559 C CA . VAL A 1 206 ? 6.737 -5.926 -26.950 1.00 6.89 902 VAL A CA 1
ATOM 1560 C C . VAL A 1 206 ? 6.147 -6.592 -25.697 1.00 6.43 902 VAL A C 1
ATOM 1561 O O . VAL A 1 206 ? 5.368 -7.549 -25.825 1.00 6.84 902 VAL A O 1
ATOM 1565 N N . THR A 1 207 ? 6.513 -6.134 -24.520 1.00 6.99 903 THR A N 1
ATOM 1566 C CA . THR A 1 207 ? 6.007 -6.696 -23.273 1.00 6.91 903 THR A CA 1
ATOM 1567 C C . THR A 1 207 ? 4.518 -6.541 -23.204 1.00 6.77 903 THR A C 1
ATOM 1568 O O . THR A 1 207 ? 3.790 -7.488 -22.833 1.00 7.40 903 THR A O 1
ATOM 1572 N N . VAL A 1 208 ? 3.978 -5.400 -23.579 1.00 6.61 904 VAL A N 1
ATOM 1573 C CA . VAL A 1 208 ? 2.537 -5.186 -23.617 1.00 7.81 904 VAL A CA 1
ATOM 1574 C C . VAL A 1 208 ? 1.895 -6.145 -24.597 1.00 6.90 904 VAL A C 1
ATOM 1575 O O . VAL A 1 208 ? 0.843 -6.743 -24.308 1.00 7.35 904 VAL A O 1
ATOM 1579 N N . TRP A 1 209 ? 2.496 -6.339 -25.751 1.00 6.87 905 TRP A N 1
ATOM 1580 C CA . TRP A 1 209 ? 1.977 -7.308 -26.725 1.00 6.65 905 TRP A CA 1
ATOM 1581 C C . TRP A 1 209 ? 1.948 -8.721 -26.101 1.00 6.60 905 TRP A C 1
ATOM 1582 O O . TRP A 1 209 ? 0.978 -9.451 -26.307 1.00 7.01 905 TRP A O 1
ATOM 1593 N N . GLU A 1 210 ? 2.986 -9.080 -25.389 1.00 6.38 906 GLU A N 1
ATOM 1594 C CA . GLU A 1 210 ? 2.975 -10.372 -24.691 1.00 7.14 906 GLU A CA 1
ATOM 1595 C C . GLU A 1 210 ? 1.780 -10.468 -23.757 1.00 7.41 906 GLU A C 1
ATOM 1596 O O . GLU A 1 210 ? 1.098 -11.501 -23.730 1.00 8.56 906 GLU A O 1
ATOM 1602 N N . LEU A 1 211 ? 1.529 -9.430 -22.975 1.00 6.97 907 LEU A N 1
ATOM 1603 C CA . LEU A 1 211 ? 0.408 -9.495 -22.035 1.00 7.56 907 LEU A CA 1
ATOM 1604 C C . LEU A 1 211 ? -0.916 -9.670 -22.757 1.00 7.18 907 LEU A C 1
ATOM 1605 O O . LEU A 1 211 ? -1.771 -10.454 -22.359 1.00 7.67 907 LEU A O 1
ATOM 1610 N N . MET A 1 212 ? -1.105 -8.876 -23.813 1.00 7.23 908 MET A N 1
ATOM 1611 C CA . MET A 1 212 ? -2.389 -8.813 -24.504 1.00 7.74 908 MET A CA 1
ATOM 1612 C C . MET A 1 212 ? -2.682 -10.054 -25.351 1.00 7.52 908 MET A C 1
ATOM 1613 O O . MET A 1 212 ? -3.817 -10.253 -25.738 1.00 9.37 908 MET A O 1
ATOM 1618 N N . THR A 1 213 ? -1.658 -10.863 -25.584 1.00 7.10 909 THR A N 1
ATOM 1619 C CA . THR A 1 213 ? -1.810 -12.133 -26.255 1.00 7.67 909 THR A CA 1
ATOM 1620 C C . THR A 1 213 ? -1.687 -13.269 -25.252 1.00 8.30 909 THR A C 1
ATOM 1621 O O . THR A 1 213 ? -1.526 -14.443 -25.651 1.00 9.76 909 THR A O 1
ATOM 1625 N N . PHE A 1 214 ? -1.806 -12.972 -23.969 1.00 8.23 910 PHE A N 1
ATOM 1626 C CA . PHE A 1 214 ? -1.753 -14.011 -22.923 1.00 8.74 910 PHE A CA 1
ATOM 1627 C C . PHE A 1 214 ? -0.482 -14.824 -23.041 1.00 8.66 910 PHE A C 1
ATOM 1628 O O . PHE A 1 214 ? -0.434 -16.027 -22.760 1.00 9.37 910 PHE A O 1
ATOM 1636 N N . GLY A 1 215 ? 0.628 -14.122 -23.303 1.00 8.29 911 GLY A N 1
ATOM 1637 C CA . GLY A 1 215 ? 1.952 -14.745 -23.258 1.00 8.61 911 GLY A CA 1
ATOM 1638 C C . GLY A 1 215 ? 2.322 -15.459 -24.527 1.00 8.18 911 GLY A C 1
ATOM 1639 O O . GLY A 1 215 ? 3.082 -16.432 -24.441 1.00 9.35 911 GLY A O 1
ATOM 1640 N N . SER A 1 216 ? 1.866 -14.969 -25.663 1.00 8.53 912 SER A N 1
ATOM 1641 C CA . SER A 1 216 ? 2.279 -15.584 -26.925 1.00 8.28 912 SER A CA 1
ATOM 1642 C C . SER A 1 216 ? 3.698 -15.190 -27.316 1.00 7.42 912 SER A C 1
ATOM 1643 O O . SER A 1 216 ? 4.273 -14.235 -26.786 1.00 8.64 912 SER A O 1
ATOM 1646 N N . LYS A 1 217 ? 4.260 -15.937 -28.243 1.00 9.24 913 LYS A N 1
ATOM 1647 C CA . LYS A 1 217 ? 5.650 -15.739 -28.694 1.00 9.14 913 LYS A CA 1
ATOM 1648 C C . LYS A 1 217 ? 5.700 -14.676 -29.794 1.00 7.82 913 LYS A C 1
ATOM 1649 O O . LYS A 1 217 ? 5.028 -14.824 -30.811 1.00 8.85 913 LYS A O 1
ATOM 1655 N N . PRO A 1 218 ? 6.506 -13.615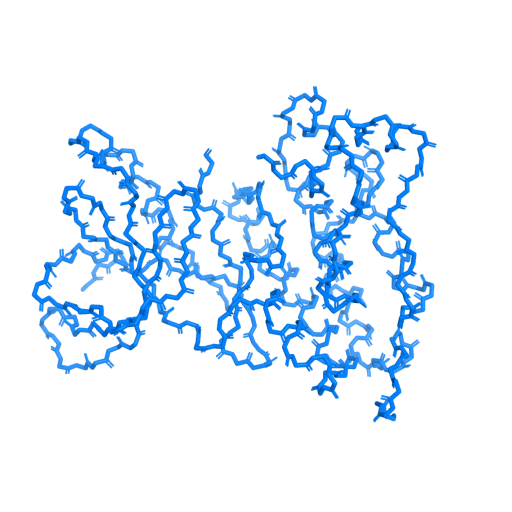 -29.615 1.00 7.94 914 PRO A N 1
ATOM 1656 C CA . PRO A 1 218 ? 6.599 -12.588 -30.672 1.00 8.20 914 PRO A CA 1
ATOM 1657 C C . PRO A 1 218 ? 7.394 -13.108 -31.870 1.00 8.52 914 PRO A C 1
ATOM 1658 O O . PRO A 1 218 ? 8.391 -13.762 -31.695 1.00 9.26 914 PRO A O 1
ATOM 1662 N N . TYR A 1 219 ? 6.966 -12.715 -33.052 1.00 9.27 915 TYR A N 1
ATOM 1663 C CA . TYR A 1 219 ? 7.642 -13.122 -34.309 1.00 10.33 915 TYR A CA 1
ATOM 1664 C C . TYR A 1 219 ? 7.846 -14.628 -34.288 1.00 11.42 915 TYR A C 1
ATOM 1665 O O . TYR A 1 219 ? 8.922 -15.153 -34.582 1.00 12.55 915 TYR A O 1
ATOM 1674 N N . ASP A 1 220 ? 6.762 -15.316 -33.965 1.00 11.71 916 ASP A N 1
ATOM 1675 C CA . ASP A 1 220 ? 6.804 -16.787 -33.694 1.00 13.30 916 ASP A CA 1
ATOM 1676 C C . ASP A 1 220 ? 7.296 -17.594 -34.881 1.00 15.70 916 ASP A C 1
ATOM 1677 O O . ASP A 1 220 ? 6.755 -17.388 -35.951 1.00 18.00 916 ASP A O 1
ATOM 1682 N N . GLY A 1 221 ? 8.283 -18.444 -34.641 1.00 16.20 917 GLY A N 1
ATOM 1683 C CA . GLY A 1 221 ? 8.788 -19.311 -35.710 1.00 22.04 917 GLY A CA 1
ATOM 1684 C C . GLY A 1 221 ? 9.660 -18.580 -36.707 1.00 24.74 917 GLY A C 1
ATOM 1685 O O . GLY A 1 221 ? 10.113 -19.257 -37.668 1.00 24.10 917 GLY A O 1
ATOM 1686 N N . ILE A 1 222 ? 9.950 -17.303 -36.502 1.00 22.98 918 ILE A N 1
ATOM 1687 C CA . ILE A 1 222 ? 10.813 -16.540 -37.442 1.00 19.50 918 ILE A CA 1
ATOM 1688 C C . ILE A 1 222 ? 12.212 -16.417 -36.888 1.00 18.19 918 ILE A C 1
ATOM 1689 O O . ILE A 1 222 ? 12.368 -15.991 -35.783 1.00 18.57 918 ILE A O 1
ATOM 1694 N N . PRO A 1 223 ? 13.264 -16.743 -37.644 1.00 19.79 919 PRO A N 1
ATOM 1695 C CA . PRO A 1 223 ? 14.597 -16.672 -37.098 1.00 18.42 919 PRO A CA 1
ATOM 1696 C C . PRO A 1 223 ? 15.011 -15.260 -36.675 1.00 16.31 919 PRO A C 1
ATOM 1697 O O . PRO A 1 223 ? 14.729 -14.272 -37.332 1.00 16.10 919 PRO A O 1
ATOM 1701 N N . ALA A 1 224 ? 15.707 -15.194 -35.548 1.00 15.98 920 ALA A N 1
ATOM 1702 C CA . ALA A 1 224 ? 16.186 -13.922 -34.986 1.00 16.52 920 ALA A CA 1
ATOM 1703 C C . ALA A 1 224 ? 16.983 -13.135 -36.036 1.00 17.34 920 ALA A C 1
ATOM 1704 O O . ALA A 1 224 ? 16.952 -11.903 -36.031 1.00 16.12 920 ALA A O 1
ATOM 1706 N N . SER A 1 225 ? 17.717 -13.834 -36.875 1.00 18.96 921 SER A N 1
ATOM 1707 C CA . SER A 1 225 ? 18.576 -13.207 -37.889 1.00 21.04 921 SER A CA 1
ATOM 1708 C C . SER A 1 225 ? 17.781 -12.402 -38.905 1.00 20.25 921 SER A C 1
ATOM 1709 O O . SER A 1 225 ? 18.402 -11.565 -39.555 1.00 25.38 921 SER A O 1
ATOM 1712 N N . GLU A 1 226 ? 16.467 -12.646 -39.020 1.00 16.89 922 GLU A N 1
ATOM 1713 C CA . GLU A 1 226 ? 15.564 -12.019 -40.026 1.00 17.22 922 GLU A CA 1
ATOM 1714 C C . GLU A 1 226 ? 14.922 -10.756 -39.413 1.00 14.32 922 GLU A C 1
ATOM 1715 O O . GLU A 1 226 ? 14.306 -9.993 -40.142 1.00 15.53 922 GLU A O 1
ATOM 1721 N N . ILE A 1 227 ? 15.005 -10.567 -38.093 1.00 13.96 923 ILE A N 1
ATOM 1722 C CA . ILE A 1 227 ? 14.147 -9.539 -37.441 1.00 12.76 923 ILE A CA 1
ATOM 1723 C C . ILE A 1 227 ? 14.510 -8.137 -37.892 1.00 12.88 923 ILE A C 1
ATOM 1724 O O . ILE A 1 227 ? 13.559 -7.366 -38.184 1.00 12.70 923 ILE A O 1
ATOM 1729 N N . SER A 1 228 ? 15.791 -7.786 -37.944 1.00 13.38 924 SER A N 1
ATOM 1730 C CA . SER A 1 228 ? 16.113 -6.388 -38.347 1.00 14.56 924 SER A CA 1
ATOM 1731 C C . SER A 1 228 ? 15.558 -6.107 -39.751 1.00 13.35 924 SER A C 1
ATOM 1732 O O . SER A 1 228 ? 15.017 -5.027 -39.997 1.00 13.99 924 SER A O 1
ATOM 1735 N N . SER A 1 229 ? 15.599 -7.075 -40.656 1.00 15.18 925 SER A N 1
ATOM 1736 C CA A SER A 1 229 ? 15.131 -6.841 -42.042 0.50 15.69 925 SER A CA 1
ATOM 1737 C CA B SER A 1 229 ? 15.132 -6.863 -42.048 0.50 15.77 925 SER A CA 1
ATOM 1738 C C . SER A 1 229 ? 13.603 -6.663 -42.069 1.00 13.66 925 SER A C 1
ATOM 1739 O O . SER A 1 229 ? 13.081 -5.790 -42.777 1.00 16.28 925 SER A O 1
ATOM 1744 N N . ILE A 1 230 ? 12.875 -7.436 -41.258 1.00 12.72 926 ILE A N 1
ATOM 1745 C CA . ILE A 1 230 ? 11.398 -7.287 -41.158 1.00 13.03 926 ILE A CA 1
ATOM 1746 C C . ILE A 1 230 ? 11.107 -5.875 -40.631 1.00 10.78 926 ILE A C 1
ATOM 1747 O O . ILE A 1 230 ? 10.190 -5.195 -41.128 1.00 11.51 926 ILE A O 1
ATOM 1752 N N . LEU A 1 231 ? 11.799 -5.461 -39.580 1.00 10.98 927 LEU A N 1
ATOM 1753 C CA . LEU A 1 231 ? 11.505 -4.145 -38.985 1.00 10.66 927 LEU A CA 1
ATOM 1754 C C . LEU A 1 231 ? 11.842 -3.021 -39.970 1.00 10.83 927 LEU A C 1
ATOM 1755 O O . LEU A 1 231 ? 11.145 -2.029 -39.997 1.00 11.62 927 LEU A O 1
ATOM 1760 N N . GLU A 1 232 ? 12.922 -3.182 -40.729 1.00 12.31 928 GLU A N 1
ATOM 1761 C CA . GLU A 1 232 ? 13.339 -2.152 -41.710 1.00 13.98 928 GLU A CA 1
ATOM 1762 C C . GLU A 1 232 ? 12.316 -2.044 -42.824 1.00 13.84 928 GLU A C 1
ATOM 1763 O O . GLU A 1 232 ? 12.235 -0.960 -43.399 1.00 15.77 928 GLU A O 1
ATOM 1769 N N . LYS A 1 233 ? 11.559 -3.097 -43.110 1.00 14.31 929 LYS A N 1
ATOM 1770 C CA . LYS A 1 233 ? 10.493 -3.113 -44.137 1.00 16.01 929 LYS A CA 1
ATOM 1771 C C . LYS A 1 233 ? 9.217 -2.491 -43.570 1.00 14.79 929 LYS A C 1
ATOM 1772 O O . LYS A 1 233 ? 8.281 -2.312 -44.301 1.00 21.47 929 LYS A O 1
ATOM 1778 N N . GLY A 1 234 ? 9.170 -2.149 -42.266 1.00 12.75 930 GLY A N 1
ATOM 1779 C CA . GLY A 1 234 ? 7.966 -1.563 -41.669 1.00 13.01 930 GLY A CA 1
ATOM 1780 C C . GLY A 1 234 ? 7.042 -2.567 -41.038 1.00 12.99 930 GLY A C 1
ATOM 1781 O O . GLY A 1 234 ? 6.019 -2.172 -40.540 1.00 16.68 930 GLY A O 1
ATOM 1782 N N . GLU A 1 235 ? 7.377 -3.840 -41.027 1.00 11.84 931 GLU A N 1
ATOM 1783 C CA . GLU A 1 235 ? 6.459 -4.829 -40.451 1.00 12.49 931 GLU A CA 1
ATOM 1784 C C . GLU A 1 235 ? 6.619 -4.838 -38.931 1.00 10.42 931 GLU A C 1
ATOM 1785 O O . GLU A 1 235 ? 7.680 -4.524 -38.398 1.00 10.51 931 GLU A O 1
ATOM 1791 N N . ARG A 1 236 ? 5.524 -5.143 -38.257 1.00 10.76 932 ARG A N 1
ATOM 1792 C CA . ARG A 1 236 ? 5.430 -5.116 -36.800 1.00 9.43 932 ARG A CA 1
ATOM 1793 C C . ARG A 1 236 ? 4.591 -6.276 -36.334 1.00 9.55 932 ARG A C 1
ATOM 1794 O O . ARG A 1 236 ? 3.858 -6.897 -37.106 1.00 10.89 932 ARG A O 1
ATOM 1802 N N . LEU A 1 237 ? 4.665 -6.558 -35.036 1.00 9.43 933 LEU A N 1
ATOM 1803 C CA . LEU A 1 237 ? 3.776 -7.572 -34.420 1.00 8.50 933 LEU A CA 1
ATOM 1804 C C . LEU A 1 237 ? 2.332 -7.209 -34.677 1.00 8.94 933 LEU A C 1
ATOM 1805 O O . LEU A 1 237 ? 1.961 -6.043 -34.695 1.00 10.04 933 LEU A O 1
ATOM 1810 N N . PRO A 1 238 ? 1.466 -8.235 -34.827 1.00 8.93 934 PRO A N 1
ATOM 1811 C CA . PRO A 1 238 ? 0.083 -7.992 -35.228 1.00 9.25 934 PRO A CA 1
ATOM 1812 C C . PRO A 1 238 ? -0.798 -7.530 -34.072 1.00 8.59 934 PRO A C 1
ATOM 1813 O O . PRO A 1 238 ? -0.483 -7.734 -32.899 1.00 9.56 934 PRO A O 1
ATOM 1817 N N . GLN A 1 239 ? -1.892 -6.920 -34.417 1.00 8.12 935 GLN A N 1
ATOM 1818 C CA . GLN A 1 239 ? -2.877 -6.472 -33.422 1.00 8.25 935 GLN A CA 1
ATOM 1819 C C . GLN A 1 239 ? -3.420 -7.703 -32.696 1.00 7.69 935 GLN A C 1
ATOM 1820 O O . GLN A 1 239 ? -4.074 -8.557 -33.287 1.00 8.94 935 GLN A O 1
ATOM 1826 N N . PRO A 1 240 ? -3.311 -7.770 -31.358 1.00 7.89 936 PRO A N 1
ATOM 1827 C CA . PRO A 1 240 ? -3.900 -8.916 -30.660 1.00 7.83 936 PRO A CA 1
ATOM 1828 C C . PRO A 1 240 ? -5.408 -8.931 -30.764 1.00 7.92 936 PRO A C 1
ATOM 1829 O O . PRO A 1 240 ? -6.054 -7.869 -30.758 1.00 8.64 936 PRO A O 1
ATOM 1833 N N . PRO A 1 241 ? -6.034 -10.126 -30.794 1.00 7.83 937 PRO A N 1
ATOM 1834 C CA . PRO A 1 241 ? -7.487 -10.231 -30.824 1.00 8.62 937 PRO A CA 1
ATOM 1835 C C . PRO A 1 241 ? -8.254 -9.390 -29.798 1.00 8.56 937 PRO A C 1
ATOM 1836 O O . PRO A 1 241 ? -9.294 -8.837 -30.148 1.00 9.47 937 PRO A O 1
ATOM 1840 N N . ILE A 1 242 ? -7.746 -9.292 -28.571 1.00 7.84 938 ILE A N 1
ATOM 1841 C CA . ILE A 1 242 ? -8.523 -8.544 -27.542 1.00 8.00 938 ILE A CA 1
ATOM 1842 C C . ILE A 1 242 ? -8.348 -7.040 -27.694 1.00 7.81 938 ILE A C 1
ATOM 1843 O O . ILE A 1 242 ? -9.056 -6.305 -27.037 1.00 8.54 938 ILE A O 1
ATOM 1848 N N . CYS A 1 243 ? -7.372 -6.587 -28.454 1.00 7.58 939 CYS A N 1
ATOM 1849 C CA . CYS A 1 243 ? -7.033 -5.163 -28.454 1.00 8.18 939 CYS A CA 1
ATOM 1850 C C . CYS A 1 243 ? -7.901 -4.362 -29.394 1.00 8.93 939 CYS A C 1
ATOM 1851 O O . CYS A 1 243 ? -7.908 -4.650 -30.608 1.00 10.16 939 CYS A O 1
ATOM 1854 N N . THR A 1 244 ? -8.510 -3.320 -28.889 1.00 8.59 940 THR A N 1
ATOM 1855 C CA . THR A 1 244 ? -9.015 -2.264 -29.763 1.00 8.93 940 THR A CA 1
ATOM 1856 C C . THR A 1 244 ? -7.861 -1.578 -30.443 1.00 8.35 940 THR A C 1
ATOM 1857 O O . THR A 1 244 ? -6.705 -1.600 -29.975 1.00 8.52 940 THR A O 1
ATOM 1861 N N . ILE A 1 245 ? -8.165 -0.911 -31.547 1.00 8.09 941 ILE A N 1
ATOM 1862 C CA . ILE A 1 245 ? -7.082 -0.290 -32.300 1.00 9.24 941 ILE A CA 1
ATOM 1863 C C . ILE A 1 245 ? -6.394 0.789 -31.446 1.00 9.03 941 ILE A C 1
ATOM 1864 O O . ILE A 1 245 ? -5.194 0.993 -31.604 1.00 10.00 941 ILE A O 1
ATOM 1869 N N . ASP A 1 246 ? -7.096 1.438 -30.530 1.00 8.55 942 ASP A N 1
ATOM 1870 C CA . ASP A 1 246 ? -6.476 2.488 -29.690 1.00 9.83 942 ASP A CA 1
ATOM 1871 C C . ASP A 1 246 ? -5.297 1.914 -28.872 1.00 9.26 942 ASP A C 1
ATOM 1872 O O . ASP A 1 246 ? -4.266 2.569 -28.733 1.00 10.67 942 ASP A O 1
ATOM 1877 N N . VAL A 1 247 ? -5.461 0.689 -28.367 1.00 8.57 943 VAL A N 1
ATOM 1878 C CA . VAL A 1 247 ? -4.367 0.054 -27.612 1.00 8.46 943 VAL A CA 1
ATOM 1879 C C . VAL A 1 247 ? -3.254 -0.329 -28.551 1.00 8.31 943 VAL A C 1
ATOM 1880 O O . VAL A 1 247 ? -2.070 -0.138 -28.234 1.00 9.57 943 VAL A O 1
ATOM 1884 N N . TYR A 1 248 ? -3.609 -0.919 -29.671 1.00 8.46 944 TYR A N 1
ATOM 1885 C CA . TYR A 1 248 ? -2.560 -1.286 -30.656 1.00 8.64 944 TYR A CA 1
ATOM 1886 C C . TYR A 1 248 ? -1.760 -0.062 -31.083 1.00 8.60 944 TYR A C 1
ATOM 1887 O O . TYR A 1 248 ? -0.551 -0.174 -31.286 1.00 9.63 944 TYR A O 1
ATOM 1896 N N . MET A 1 249 ? -2.421 1.066 -31.274 1.00 8.69 945 MET A N 1
ATOM 1897 C CA . MET A 1 249 ? -1.687 2.268 -31.666 1.00 9.30 945 MET A CA 1
ATOM 1898 C C . MET A 1 249 ? -0.617 2.665 -30.673 1.00 8.58 945 MET A C 1
ATOM 1899 O O . MET A 1 249 ? 0.437 3.186 -31.054 1.00 9.27 945 MET A O 1
ATOM 1904 N N . ILE A 1 250 ? -0.847 2.426 -29.373 1.00 9.65 946 ILE A N 1
ATOM 1905 C CA . ILE A 1 250 ? 0.235 2.719 -28.402 1.00 10.47 946 ILE A CA 1
ATOM 1906 C C . ILE A 1 250 ? 1.435 1.813 -28.657 1.00 9.20 946 ILE A C 1
ATOM 1907 O O . ILE A 1 250 ? 2.570 2.289 -28.630 1.00 9.42 946 ILE A O 1
ATOM 1912 N N . MET A 1 251 ? 1.181 0.526 -28.880 1.00 9.09 947 MET A N 1
ATOM 1913 C CA . MET A 1 251 ? 2.290 -0.399 -29.212 1.00 10.31 947 MET A CA 1
ATOM 1914 C C . MET A 1 251 ? 3.022 0.100 -30.459 1.00 9.07 947 MET A C 1
ATOM 1915 O O . MET A 1 251 ? 4.252 0.109 -30.486 1.00 9.67 947 MET A O 1
ATOM 1920 N N . VAL A 1 252 ? 2.280 0.477 -31.484 1.00 8.59 948 VAL A N 1
ATOM 1921 C CA . VAL A 1 252 ? 2.898 0.923 -32.744 1.00 9.05 948 VAL A CA 1
ATOM 1922 C C . VAL A 1 252 ? 3.822 2.106 -32.483 1.00 8.34 948 VAL A C 1
ATOM 1923 O O . VAL A 1 252 ? 4.914 2.182 -33.039 1.00 8.73 948 VAL A O 1
ATOM 1927 N N . LYS A 1 253 ? 3.371 3.045 -31.647 1.00 7.98 949 LYS A N 1
ATOM 1928 C CA . LYS A 1 253 ? 4.195 4.201 -31.326 1.00 8.20 949 LYS A CA 1
ATOM 1929 C C . LYS A 1 253 ? 5.480 3.795 -30.639 1.00 7.86 949 LYS A C 1
ATOM 1930 O O . LYS A 1 253 ? 6.530 4.444 -30.831 1.00 9.09 949 LYS A O 1
ATOM 1936 N N . CYS A 1 254 ? 5.426 2.785 -29.775 1.00 7.66 950 CYS A N 1
ATOM 1937 C CA . CYS A 1 254 ? 6.618 2.295 -29.106 1.00 7.40 950 CYS A CA 1
ATOM 1938 C C . CYS A 1 254 ? 7.643 1.707 -30.068 1.00 7.56 950 CYS A C 1
ATOM 1939 O O . CYS A 1 254 ? 8.816 1.580 -29.689 1.00 8.01 950 CYS A O 1
ATOM 1942 N N . TRP A 1 255 ? 7.220 1.325 -31.280 1.00 8.13 951 TRP A N 1
ATOM 1943 C CA . TRP A 1 255 ? 8.087 0.671 -32.273 1.00 7.80 951 TRP A CA 1
ATOM 1944 C C . TRP A 1 255 ? 8.415 1.596 -33.423 1.00 8.72 951 TRP A C 1
ATOM 1945 O O . TRP A 1 255 ? 8.834 1.123 -34.474 1.00 9.72 951 TRP A O 1
ATOM 1956 N N . MET A 1 256 ? 8.307 2.903 -33.224 1.00 9.04 952 MET A N 1
ATOM 1957 C CA . MET A 1 256 ? 8.751 3.828 -34.286 1.00 9.84 952 MET A CA 1
ATOM 1958 C C . MET A 1 256 ? 10.251 3.743 -34.440 1.00 10.06 952 MET A C 1
ATOM 1959 O O . MET A 1 256 ? 11.016 3.560 -33.464 1.00 11.14 952 MET A O 1
ATOM 1964 N N . ILE A 1 257 ? 10.730 3.889 -35.665 1.00 10.72 953 ILE A N 1
ATOM 1965 C CA A ILE A 1 257 ? 12.194 3.807 -35.928 0.50 12.27 953 ILE A CA 1
ATOM 1966 C CA B ILE A 1 257 ? 12.179 3.795 -35.917 0.50 12.11 953 ILE A CA 1
ATOM 1967 C C . ILE A 1 257 ? 12.935 4.948 -35.259 1.00 11.30 953 ILE A C 1
ATOM 1968 O O . ILE A 1 257 ? 14.030 4.705 -34.746 1.00 14.09 953 ILE A O 1
ATOM 1977 N N . ASP A 1 258 ? 12.382 6.154 -35.253 1.00 12.53 954 ASP A N 1
ATOM 1978 C CA . ASP A 1 258 ? 13.020 7.301 -34.575 1.00 13.67 954 ASP A CA 1
ATOM 1979 C C . ASP A 1 258 ? 12.779 7.158 -33.066 1.00 13.01 954 ASP A C 1
ATOM 1980 O O . ASP A 1 258 ? 11.668 7.345 -32.598 1.00 12.98 954 ASP A O 1
ATOM 1985 N N . ALA A 1 259 ? 13.830 6.858 -32.316 1.00 12.44 955 ALA A N 1
ATOM 1986 C CA . ALA A 1 259 ? 13.732 6.609 -30.880 1.00 12.40 955 ALA A CA 1
ATOM 1987 C C . ALA A 1 259 ? 13.114 7.777 -30.148 1.00 13.35 955 ALA A C 1
ATOM 1988 O O . ALA A 1 259 ? 12.312 7.578 -29.218 1.00 13.00 955 ALA A O 1
ATOM 1990 N N . ASP A 1 260 ? 13.440 8.988 -30.543 1.00 16.81 956 ASP A N 1
ATOM 1991 C CA . ASP A 1 260 ? 12.947 10.174 -29.801 1.00 20.49 956 ASP A CA 1
ATOM 1992 C C . ASP A 1 260 ? 11.508 10.491 -30.137 1.00 22.51 956 ASP A C 1
ATOM 1993 O O . ASP A 1 260 ? 10.890 11.329 -29.453 1.00 26.74 956 ASP A O 1
ATOM 1998 N N . SER A 1 261 ? 10.944 9.826 -31.108 1.00 18.04 957 SER A N 1
ATOM 1999 C CA A SER A 1 261 ? 9.509 9.979 -31.454 0.50 20.14 957 SER A CA 1
ATOM 2000 C CA B SER A 1 261 ? 9.504 10.017 -31.413 0.50 19.93 957 SER A CA 1
ATOM 2001 C C . SER A 1 261 ? 8.621 9.025 -30.659 1.00 16.68 957 SER A C 1
ATOM 2002 O O . SER A 1 261 ? 7.428 9.228 -30.590 1.00 19.39 957 SER A O 1
ATOM 2007 N N . ARG A 1 262 ? 9.194 7.989 -30.097 1.00 12.87 958 ARG A N 1
ATOM 2008 C CA . ARG A 1 262 ? 8.409 7.049 -29.292 1.00 11.47 958 ARG A CA 1
ATOM 2009 C C . ARG A 1 262 ? 7.904 7.766 -28.052 1.00 11.89 958 ARG A C 1
ATOM 2010 O O . ARG A 1 262 ? 8.550 8.692 -27.547 1.00 14.52 958 ARG A O 1
ATOM 2018 N N . PRO A 1 263 ? 6.814 7.271 -27.449 1.00 10.59 959 PRO A N 1
ATOM 2019 C CA . PRO A 1 263 ? 6.340 7.825 -26.193 1.00 11.32 959 PRO A CA 1
ATOM 2020 C C . PRO A 1 263 ? 7.419 7.707 -25.117 1.00 10.71 959 PRO A C 1
ATOM 2021 O O . PRO A 1 263 ? 8.257 6.790 -25.162 1.00 13.66 959 PRO A O 1
ATOM 2025 N N . LYS A 1 264 ? 7.355 8.569 -24.127 1.00 11.86 960 LYS A N 1
ATOM 2026 C CA A LYS A 1 264 ? 8.143 8.381 -22.904 0.50 12.19 960 LYS A CA 1
ATOM 2027 C CA B LYS A 1 264 ? 8.132 8.395 -22.897 0.50 12.24 960 LYS A CA 1
ATOM 2028 C C . LYS A 1 264 ? 7.321 7.590 -21.887 1.00 10.50 960 LYS A C 1
ATOM 2029 O O . LYS A 1 264 ? 6.078 7.569 -21.980 1.00 10.83 960 LYS A O 1
ATOM 2040 N N . PHE A 1 265 ? 7.986 6.935 -20.959 1.00 10.51 961 PHE A N 1
ATOM 2041 C CA . PHE A 1 265 ? 7.276 6.209 -19.907 1.00 10.35 961 PHE A CA 1
ATOM 2042 C C . PHE A 1 265 ? 6.234 7.081 -19.222 1.00 11.05 961 PHE A C 1
ATOM 2043 O O . PHE A 1 265 ? 5.139 6.618 -18.929 1.00 11.99 961 PHE A O 1
ATOM 2051 N N . ARG A 1 266 ? 6.558 8.341 -18.952 1.00 12.46 962 ARG A N 1
ATOM 2052 C CA A ARG A 1 266 ? 5.578 9.201 -18.265 0.50 16.21 962 ARG A CA 1
ATOM 2053 C CA B ARG A 1 266 ? 5.586 9.232 -18.279 0.50 16.33 962 ARG A CA 1
ATOM 2054 C C . ARG A 1 266 ? 4.299 9.304 -19.118 1.00 13.54 962 ARG A C 1
ATOM 2055 O O . ARG A 1 266 ? 3.194 9.330 -18.557 1.00 15.72 962 ARG A O 1
ATOM 2070 N N . GLU A 1 267 ? 4.424 9.438 -20.427 1.00 13.36 963 GLU A N 1
ATOM 2071 C CA A GLU A 1 267 ? 3.264 9.521 -21.347 0.50 13.35 963 GLU A CA 1
ATOM 2072 C CA B GLU A 1 267 ? 3.280 9.517 -21.375 0.50 13.25 963 GLU A CA 1
ATOM 2073 C C . GLU A 1 267 ? 2.487 8.194 -21.368 1.00 13.03 963 GLU A C 1
ATOM 2074 O O . GLU A 1 267 ? 1.252 8.199 -21.393 1.00 13.99 963 GLU A O 1
ATOM 2085 N N . LEU A 1 268 ? 3.193 7.068 -21.310 1.00 11.08 964 LEU A N 1
ATOM 2086 C CA . LEU A 1 268 ? 2.527 5.753 -21.301 1.00 11.08 964 LEU A CA 1
ATOM 2087 C C . LEU A 1 268 ? 1.734 5.596 -20.004 1.00 10.79 964 LEU A C 1
ATOM 2088 O O . LEU A 1 268 ? 0.653 4.997 -20.040 1.00 11.36 964 LEU A O 1
ATOM 2093 N N . ILE A 1 269 ? 2.255 6.112 -18.878 1.00 10.93 965 ILE A N 1
ATOM 2094 C CA . ILE A 1 269 ? 1.475 6.040 -17.618 1.00 11.17 965 ILE A CA 1
ATOM 2095 C C . ILE A 1 269 ? 0.157 6.768 -17.820 1.00 12.03 965 ILE A C 1
ATOM 2096 O O . ILE A 1 269 ? -0.923 6.270 -17.443 1.00 13.61 965 ILE A O 1
ATOM 2101 N N . ILE A 1 270 ? 0.177 7.952 -18.422 1.00 12.94 966 ILE A N 1
ATOM 2102 C CA . ILE A 1 270 ? -1.043 8.786 -18.620 1.00 13.80 966 ILE A CA 1
ATOM 2103 C C . ILE A 1 270 ? -2.031 8.011 -19.486 1.00 13.37 966 ILE A C 1
ATOM 2104 O O . ILE A 1 270 ? -3.228 7.923 -19.170 1.00 13.56 966 ILE A O 1
ATOM 2109 N N . GLU A 1 271 ? -1.554 7.519 -20.610 1.00 13.15 967 GLU A N 1
ATOM 2110 C CA A GLU A 1 271 ? -2.490 6.913 -21.565 0.50 14.21 967 GLU A CA 1
ATOM 2111 C CA B GLU A 1 271 ? -2.458 6.899 -21.608 0.50 14.53 967 GLU A CA 1
ATOM 2112 C C . GLU A 1 271 ? -3.069 5.607 -21.049 1.00 12.70 967 GLU A C 1
ATOM 2113 O O . GLU A 1 271 ? -4.306 5.407 -21.128 1.00 13.66 967 GLU A O 1
ATOM 2124 N N . PHE A 1 272 ? -2.257 4.754 -20.448 1.00 11.13 968 PHE A N 1
ATOM 2125 C CA . PHE A 1 272 ? -2.816 3.505 -19.899 1.00 10.45 968 PHE A CA 1
ATOM 2126 C C . PHE A 1 272 ? -3.695 3.752 -18.688 1.00 10.44 968 PHE A C 1
ATOM 2127 O O . PHE A 1 272 ? -4.664 3.013 -18.459 1.00 11.57 968 PHE A O 1
ATOM 2135 N N . SER A 1 273 ? -3.370 4.778 -17.913 1.00 11.40 969 SER A N 1
ATOM 2136 C CA . SER A 1 273 ? -4.213 5.105 -16.736 1.00 11.90 969 SER A CA 1
ATOM 2137 C C . SER A 1 273 ? -5.604 5.566 -17.220 1.00 12.57 969 SER A C 1
ATOM 2138 O O . SER A 1 273 ? -6.623 5.193 -16.604 1.00 13.27 969 SER A O 1
ATOM 2141 N N . LYS A 1 274 ? -5.693 6.335 -18.296 1.00 12.84 970 LYS A N 1
ATOM 2142 C CA . LYS A 1 274 ? -6.994 6.723 -18.831 1.00 13.98 970 LYS A CA 1
ATOM 2143 C C . LYS A 1 274 ? -7.755 5.491 -19.282 1.00 13.77 970 LYS A C 1
ATOM 2144 O O . LYS A 1 274 ? -8.955 5.346 -18.973 1.00 13.41 970 LYS A O 1
ATOM 2150 N N . MET A 1 275 ? -7.103 4.592 -19.979 1.00 12.62 971 MET A N 1
ATOM 2151 C CA A MET A 1 275 ? -7.803 3.396 -20.467 0.50 11.38 971 MET A CA 1
ATOM 2152 C CA B MET A 1 275 ? -7.789 3.388 -20.469 0.50 11.37 971 MET A CA 1
ATOM 2153 C C . MET A 1 275 ? -8.283 2.557 -19.283 1.00 12.11 971 MET A C 1
ATOM 2154 O O . MET A 1 275 ? -9.370 1.964 -19.380 1.00 11.93 971 MET A O 1
ATOM 2163 N N . ALA A 1 276 ? -7.483 2.486 -18.230 1.00 11.90 972 ALA A N 1
ATOM 2164 C CA . ALA A 1 276 ? -7.828 1.641 -17.058 1.00 12.56 972 ALA A CA 1
ATOM 2165 C C . ALA A 1 276 ? -9.078 2.169 -16.365 1.00 13.14 972 ALA A C 1
ATOM 2166 O O . ALA A 1 276 ? -9.676 1.406 -15.605 1.00 14.59 972 ALA A O 1
ATOM 2168 N N . ARG A 1 277 ? -9.503 3.400 -16.629 1.00 14.51 973 ARG A N 1
ATOM 2169 C CA A ARG A 1 277 ? -10.758 3.938 -16.032 0.50 15.85 973 ARG A CA 1
ATOM 2170 C CA B ARG A 1 277 ? -10.760 3.945 -16.038 0.50 15.76 973 ARG A CA 1
ATOM 2171 C C . ARG A 1 277 ? -12.004 3.368 -16.717 1.00 14.29 973 ARG A C 1
ATOM 2172 O O . ARG A 1 277 ? -13.077 3.362 -16.105 1.00 16.21 973 ARG A O 1
ATOM 2187 N N . ASP A 1 278 ? -11.866 2.875 -17.941 1.00 13.89 974 ASP A N 1
ATOM 2188 C CA A ASP A 1 278 ? -13.006 2.290 -18.701 0.50 13.55 974 ASP A CA 1
ATOM 2189 C CA B ASP A 1 278 ? -13.015 2.220 -18.633 0.50 14.10 974 ASP A CA 1
ATOM 2190 C C . ASP A 1 278 ? -12.436 1.082 -19.455 1.00 12.52 974 ASP A C 1
ATOM 2191 O O . ASP A 1 278 ? -12.369 1.104 -20.684 1.00 12.62 974 ASP A O 1
ATOM 2200 N N . PRO A 1 279 ? -11.980 0.047 -18.714 1.00 12.44 975 PRO A N 1
ATOM 2201 C CA . PRO A 1 279 ? -11.109 -0.925 -19.342 1.00 11.50 975 PRO A CA 1
ATOM 2202 C C . PRO A 1 279 ? -11.775 -1.736 -20.451 1.00 11.20 975 PRO A C 1
ATOM 2203 O O . PRO A 1 279 ? -11.118 -2.083 -21.432 1.00 10.98 975 PRO A O 1
ATOM 2207 N N . GLN A 1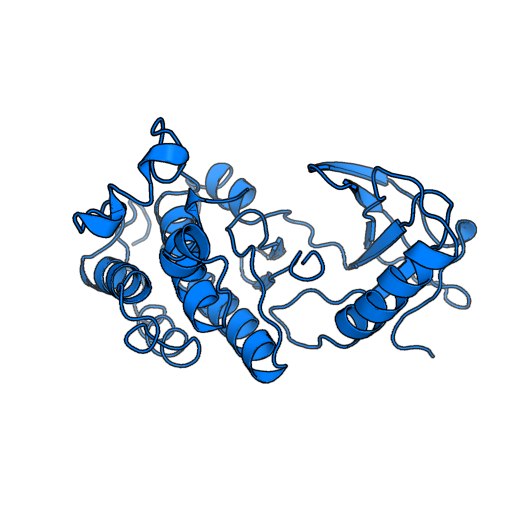 280 ? -13.073 -1.987 -20.349 1.00 12.28 976 GLN A N 1
ATOM 2208 C CA . GLN A 1 280 ? -13.803 -2.788 -21.371 1.00 14.03 976 GLN A CA 1
ATOM 2209 C C . GLN A 1 280 ? -14.017 -1.989 -22.637 1.00 14.86 976 GLN A C 1
ATOM 2210 O O . GLN A 1 280 ? -14.364 -2.604 -23.633 1.00 16.56 976 GLN A O 1
ATOM 2216 N N . ARG A 1 281 ? -13.756 -0.695 -22.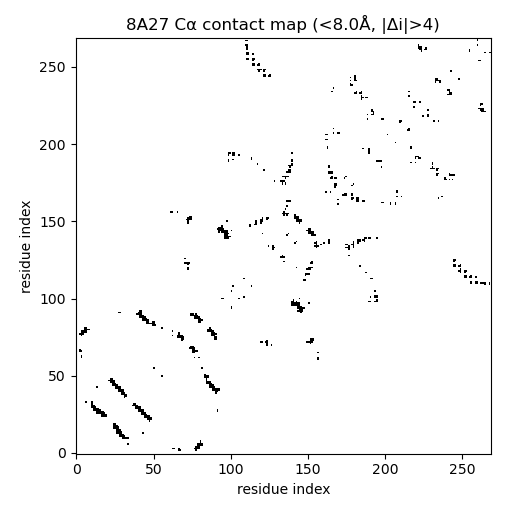628 1.00 12.90 977 ARG A N 1
ATOM 2217 C CA A ARG A 1 281 ? -13.808 0.120 -23.866 0.50 13.78 977 ARG A CA 1
ATOM 2218 C CA B ARG A 1 281 ? -13.809 0.101 -23.889 0.50 13.64 977 ARG A CA 1
ATOM 2219 C C . ARG A 1 281 ? -12.537 -0.117 -24.715 1.00 14.05 977 ARG A C 1
ATOM 2220 O O . ARG A 1 281 ? -12.482 0.270 -25.902 1.00 16.38 977 ARG A O 1
ATOM 2235 N N . TYR A 1 282 ? -11.487 -0.647 -24.085 1.00 11.23 978 TYR A N 1
ATOM 2236 C CA . TYR A 1 282 ? -10.169 -0.696 -24.710 1.00 9.29 978 TYR A CA 1
ATOM 2237 C C . TYR A 1 282 ? -9.686 -2.126 -24.971 1.00 9.09 978 TYR A C 1
ATOM 2238 O O . TYR A 1 282 ? -8.922 -2.326 -25.926 1.00 9.48 978 TYR A O 1
ATOM 2247 N N . LEU A 1 283 ? -10.107 -3.084 -24.156 1.00 9.03 979 LEU A N 1
ATOM 2248 C CA . LEU A 1 283 ? -9.783 -4.512 -24.376 1.00 8.76 979 LEU A CA 1
ATOM 2249 C C . LEU A 1 283 ? -11.105 -5.246 -24.322 1.00 10.03 979 LEU A C 1
ATOM 2250 O O . LEU A 1 283 ? -11.877 -5.024 -23.416 1.00 11.71 979 LEU A O 1
ATOM 2255 N N . VAL A 1 284 ? -11.307 -6.142 -25.279 1.00 9.17 980 VAL A N 1
ATOM 2256 C CA . VAL A 1 284 ? -12.546 -6.875 -25.466 1.00 10.18 980 VAL A CA 1
ATOM 2257 C C . VAL A 1 284 ? -12.275 -8.337 -25.146 1.00 10.10 980 VAL A C 1
ATOM 2258 O O . VAL A 1 284 ? -11.616 -9.015 -25.896 1.00 10.53 980 VAL A O 1
ATOM 2262 N N . ILE A 1 285 ? -12.761 -8.758 -23.984 1.00 9.71 981 ILE A N 1
ATOM 2263 C CA . ILE A 1 285 ? -12.507 -10.110 -23.447 1.00 9.34 981 ILE A CA 1
ATOM 2264 C C . ILE A 1 285 ? -13.877 -10.720 -23.141 1.00 8.76 981 ILE A C 1
ATOM 2265 O O . ILE A 1 285 ? -14.671 -10.143 -22.401 1.00 10.77 981 ILE A O 1
ATOM 2270 N N . GLN A 1 286 ? -14.101 -11.928 -23.653 1.00 8.94 982 GLN A N 1
ATOM 2271 C CA . GLN A 1 286 ? -15.367 -12.605 -23.426 1.00 10.32 982 GLN A CA 1
ATOM 2272 C C . GLN A 1 286 ? -15.553 -12.864 -21.933 1.00 11.42 982 GLN A C 1
ATOM 2273 O O . GLN A 1 286 ? -14.658 -13.376 -21.269 1.00 12.54 982 GLN A O 1
ATOM 2279 N N . GLY A 1 287 ? -16.725 -12.520 -21.416 1.00 12.77 983 GLY A N 1
ATOM 2280 C CA . GLY A 1 287 ? -17.029 -12.722 -19.995 1.00 13.80 983 GLY A CA 1
ATOM 2281 C C . GLY A 1 287 ? -16.623 -11.564 -19.098 1.00 12.39 983 GLY A C 1
ATOM 2282 O O . GLY A 1 287 ? -16.914 -11.600 -17.929 1.00 15.39 983 GLY A O 1
ATOM 2283 N N . ASP A 1 288 ? -15.945 -10.557 -19.649 1.00 11.93 984 ASP A N 1
ATOM 2284 C CA . ASP A 1 288 ? -15.455 -9.397 -18.890 1.00 11.34 984 ASP A CA 1
ATOM 2285 C C . ASP A 1 288 ? -16.396 -8.249 -19.118 1.00 15.02 984 ASP A C 1
ATOM 2286 O O . ASP A 1 288 ? -16.125 -7.434 -19.904 1.00 21.85 984 ASP A O 1
ATOM 2291 N N . GLU A 1 289 ? -17.513 -8.191 -18.394 1.00 18.17 985 GLU A N 1
ATOM 2292 C CA . GLU A 1 289 ? -18.698 -7.393 -18.919 1.00 26.01 985 GLU A CA 1
ATOM 2293 C C . GLU A 1 289 ? -18.534 -5.880 -18.733 1.00 39.74 985 GLU A C 1
ATOM 2294 O O . GLU A 1 289 ? -18.269 -5.511 -17.549 1.00 51.38 985 GLU A O 1
#

Solvent-accessible surface area: 13865 Å² total; per-residue (Å²): 218,56,108,5,81,94,11,115,96,132,19,16,131,83,95,124,84,90,35,88,51,64,122,6,30,41,44,76,1,31,8,67,2,106,83,75,186,86,147,47,70,0,16,0,41,40,33,172,111,74,40,58,115,163,31,19,141,126,37,39,107,68,4,112,50,20,1,35,0,119,35,85,23,3,12,74,15,31,0,0,5,72,38,87,38,0,6,36,0,32,74,16,12,86,98,32,24,0,23,63,22,0,104,131,75,96,128,127,7,21,0,101,72,0,0,50,1,0,10,19,1,0,89,0,2,26,35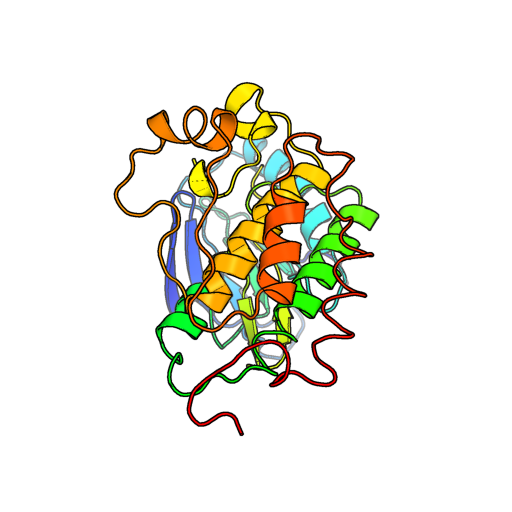,0,35,109,88,210,36,20,3,95,42,0,0,0,83,12,0,41,0,64,50,26,102,44,0,24,0,17,46,15,28,83,110,156,39,31,43,35,12,0,12,30,1,37,78,132,202,83,74,56,35,16,4,3,0,1,10,0,1,0,0,1,13,3,0,1,24,29,4,48,138,6,17,103,78,55,72,49,102,87,1,23,57,28,2,101,140,52,85,55,3,86,74,4,135,20,7,32,93,62,0,33,86,12,1,59,99,0,1,63,90,84,25,125,60,5,18,90,1,173,92,3,28,122,62,0,31,79,5,17,171,62,15,76,160,28,1,99,28,187,61,33,179

Nearest PDB structures (foldseek):
  8a27-assembly1_A  TM=1.004E+00  e=2.427E-52  Homo sapiens
  6tg1-assembly2_B  TM=9.871E-01  e=8.081E-47  Homo sapiens
  7jxl-assembly1_D-2  TM=9.756E-01  e=8.081E-47  Homo sapiens
  6xl4-assembly2_B  TM=9.620E-01  e=4.485E-46  Homo sapiens
  5edq-assembly1_A  TM=9.494E-01  e=3.219E-46  Homo sapiens

Organism: Homo sapiens (NCBI:txid9606)

Secondary structure (DSSP, 8-state):
--SSEE--GGGEEEEEEEEE-SSEEEEEEEE--TT----EEEEEEEESS---HHHHHHHHHHHHHHHT--BTTB--EEEEE-SSS-EEEEE--TT-BHHHHHHHSGGG--HHHHHHHHHHHHHHHHHHHHTT---S--SGGGEEEEETTEEEE---TT---GGGS-HHHHHH----HHHHHHHHHHHHHHHHTTSPPTTTT--GGGHHHHHHTT--PPPPTTB-HHHHHHHHHHT-SSGGGSPPHHHHHHHHHHHHTSGGGTB--TT--